Protein AF-A0A6J4HHU1-F1 (afdb_monomer_lite)

Sequence (215 aa):
MVADRAVRNVPEANRRADVRLTRYLGELKLTVNQLNAAHERNQQLRWSRKHAPTVRDLYALRELADMVYQSRDIALAKRARQIGVRFETDAPSLLKIRLAPRSYRERLDVLIEELSRVKVINDDVYHMIQLAVNQGVPASRAAARKLKQMQAERGQRTHPAFAALFKVIGAVGDKEQAPVVAHFLKDRDGWVIYYADQVCGDLLHGRPNYYRITY

pLDDT: mean 88.22, std 12.75, range [39.16, 98.12]

Foldseek 3Di:
DVVVVVVVCLVVLLVVLVVVVCCLCVVVVHDLVCLLCQLVVQVVQCVVPVPDDRDPSPVSLLVLLVVCLVVLSLSNVVVCVVSPRDLVSPLLSVLSNVLSPDDPVVNLLVLLVVLQQDQDDDPSLLSSLVVLLVSAPVNLVSLLVSLVVCVVVVVRTHLSSLLSSLLSNQQSLALVCLVSLVVQCPPPDPSSVVSSVVRNVSNPVSNRDPVVSDD

Secondary structure (DSSP, 8-state):
--HHHHHHHHHHHHHHHHHHHHHHHHHHT--HHHHHTHHHHHHHHHHH-TTPPPPHHHHHHHHHHHHHHHHT-HHHHHHHHHTT--GGGSHHHHHHHHHTTS-HHHHHHHHHHHHTT-SS--HHHHHHHHHHHTT-HHHHHHHHHHHHHHHHTGGG--HHHHHHHHHHHHHHT-GGGHHHHHHGGG-SSHHHHHHHHHHHHHHHHT---GGGS--

Radius of gyration: 20.12 Å; chains: 1; bounding box: 46×56×48 Å

Organism: NCBI:txid157466

Structure (mmCIF, N/CA/C/O backbone):
data_AF-A0A6J4HHU1-F1
#
_entry.id   AF-A0A6J4HHU1-F1
#
loop_
_atom_site.group_PDB
_atom_site.id
_atom_site.type_symbol
_atom_site.label_atom_id
_atom_site.label_alt_id
_atom_site.label_comp_id
_atom_site.label_asym_id
_atom_site.label_entity_id
_atom_site.label_seq_id
_atom_site.pdbx_PDB_ins_code
_atom_site.Cartn_x
_atom_site.Cartn_y
_atom_site.Cartn_z
_atom_site.occupancy
_atom_site.B_iso_or_equiv
_atom_site.auth_seq_id
_atom_site.auth_comp_id
_atom_site.auth_asym_id
_atom_site.auth_atom_id
_atom_site.pdbx_PDB_model_num
ATOM 1 N N . MET A 1 1 ? -17.618 34.202 5.452 1.00 46.47 1 MET A N 1
ATOM 2 C CA . MET A 1 1 ? -18.700 33.184 5.486 1.00 46.47 1 MET A CA 1
ATOM 3 C C . MET A 1 1 ? -18.249 31.728 5.281 1.00 46.47 1 MET A C 1
ATOM 5 O O . MET A 1 1 ? -19.004 30.838 5.643 1.00 46.47 1 MET A O 1
ATOM 9 N N . VAL A 1 2 ? -17.047 31.442 4.752 1.00 46.41 2 VAL A N 1
ATOM 10 C CA . VAL A 1 2 ? -16.561 30.053 4.551 1.00 46.41 2 VAL A CA 1
ATOM 11 C C . VAL A 1 2 ? -15.976 29.431 5.833 1.00 46.41 2 VAL A C 1
ATOM 13 O O . VAL A 1 2 ? -16.189 28.250 6.094 1.00 46.41 2 VAL A O 1
ATOM 16 N N . ALA A 1 3 ? -15.321 30.230 6.682 1.00 40.59 3 ALA A N 1
ATOM 17 C CA . ALA A 1 3 ? -14.729 29.760 7.941 1.00 40.59 3 ALA A CA 1
ATOM 18 C C . ALA A 1 3 ? -15.774 29.244 8.954 1.00 40.59 3 ALA A C 1
ATOM 20 O O . ALA A 1 3 ? -15.534 28.266 9.655 1.00 40.59 3 ALA A O 1
ATOM 21 N N . ASP A 1 4 ? -16.970 29.837 8.964 1.00 42.12 4 ASP A N 1
ATOM 22 C CA . ASP A 1 4 ? -18.006 29.553 9.965 1.00 42.12 4 ASP A CA 1
ATOM 23 C C . ASP A 1 4 ? -18.783 28.243 9.695 1.00 42.12 4 ASP A C 1
ATOM 25 O O . ASP A 1 4 ? -19.326 27.620 10.607 1.00 42.12 4 ASP A O 1
ATOM 29 N N . ARG A 1 5 ? -18.780 27.759 8.440 1.00 42.88 5 ARG A N 1
ATOM 30 C CA . ARG A 1 5 ? -19.305 26.428 8.068 1.00 42.88 5 ARG A CA 1
ATOM 31 C C . ARG A 1 5 ? -18.334 25.301 8.417 1.00 42.88 5 ARG A C 1
ATOM 33 O O . ARG A 1 5 ? -18.770 24.223 8.809 1.00 42.88 5 ARG A O 1
ATOM 40 N N . ALA A 1 6 ? -17.028 25.543 8.301 1.00 49.12 6 ALA A N 1
ATOM 41 C CA . ALA A 1 6 ? -16.011 24.544 8.620 1.00 49.12 6 ALA A CA 1
ATOM 42 C C . ALA A 1 6 ? -16.014 24.190 10.118 1.00 49.12 6 ALA A C 1
ATOM 44 O O . ALA A 1 6 ? -15.917 23.017 10.465 1.00 49.12 6 ALA A O 1
ATOM 45 N N . VAL A 1 7 ? -16.212 25.180 10.996 1.00 51.22 7 VAL A N 1
ATOM 46 C CA . VAL A 1 7 ? -16.255 24.980 12.456 1.00 51.22 7 VAL A CA 1
ATOM 47 C C . VAL A 1 7 ? -17.509 24.211 12.901 1.00 51.22 7 VAL A C 1
ATOM 49 O O . VAL A 1 7 ? -17.415 23.351 13.775 1.00 51.22 7 VAL A O 1
ATOM 52 N N . ARG A 1 8 ? -18.669 24.431 12.263 1.00 49.12 8 ARG A N 1
ATOM 53 C CA . ARG A 1 8 ? -19.924 23.721 12.599 1.00 49.12 8 ARG A CA 1
ATOM 54 C C . ARG A 1 8 ? -19.957 22.256 12.147 1.00 49.12 8 ARG A C 1
ATOM 56 O O . ARG A 1 8 ? -20.647 21.457 12.770 1.00 49.12 8 ARG A O 1
ATOM 63 N N . ASN A 1 9 ? -19.184 21.885 11.126 1.00 60.53 9 ASN A N 1
ATOM 64 C CA . ASN A 1 9 ? -19.168 20.518 10.588 1.00 60.53 9 ASN A CA 1
ATOM 65 C C . ASN A 1 9 ? -18.260 19.550 11.373 1.00 60.53 9 ASN A C 1
ATOM 67 O O . ASN A 1 9 ? -18.426 18.334 11.278 1.00 60.53 9 ASN A O 1
ATOM 71 N N . VAL A 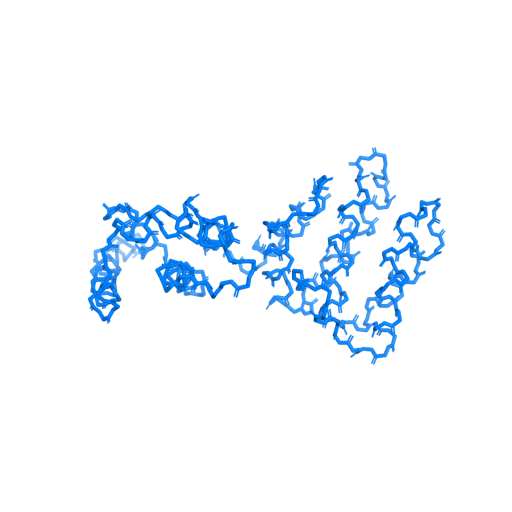1 10 ? -17.308 20.058 12.166 1.00 63.03 10 VAL A N 1
ATOM 72 C CA . VAL A 1 10 ? -16.375 19.221 12.947 1.00 63.03 10 VAL A CA 1
ATOM 73 C C . VAL A 1 10 ? -17.084 18.413 14.050 1.00 63.03 10 VAL A C 1
ATOM 75 O O . VAL A 1 10 ? -16.828 17.210 14.148 1.00 63.03 10 VAL A O 1
ATOM 78 N N . PRO A 1 11 ? -18.000 18.992 14.855 1.00 75.00 11 PRO A N 1
ATOM 79 C CA . PRO A 1 11 ? -18.778 18.230 15.833 1.00 75.00 11 PRO A CA 1
ATOM 80 C C . PRO A 1 11 ? -19.619 17.114 15.206 1.00 75.00 11 PRO A C 1
ATOM 82 O O . PRO A 1 11 ? -19.726 16.029 15.776 1.00 75.00 11 PRO A O 1
ATOM 85 N N . GLU A 1 12 ? -20.191 17.352 14.025 1.00 82.25 12 GLU A N 1
ATOM 86 C CA . GLU A 1 12 ? -21.019 16.365 13.333 1.00 82.25 12 GLU A CA 1
ATOM 87 C C . GLU A 1 12 ? -20.183 15.210 12.767 1.00 82.25 12 GLU A C 1
ATOM 89 O O . GLU A 1 12 ? -20.534 14.044 12.961 1.00 82.25 12 GLU A O 1
ATOM 94 N N . ALA A 1 13 ? -19.041 15.510 12.141 1.00 79.19 13 ALA A N 1
ATOM 95 C CA . ALA A 1 13 ? -18.108 14.493 11.658 1.00 79.19 13 ALA A CA 1
ATOM 96 C C . ALA A 1 13 ? -17.597 13.597 12.799 1.00 79.19 13 ALA A C 1
ATOM 98 O O . ALA A 1 13 ? -17.566 12.376 12.658 1.00 79.19 13 ALA A O 1
ATOM 99 N N . ASN A 1 14 ? -17.277 14.184 13.958 1.00 83.25 14 ASN A N 1
ATOM 100 C CA . ASN A 1 14 ? -16.858 13.424 15.137 1.00 83.25 14 ASN A CA 1
ATOM 101 C C . ASN A 1 14 ? -17.984 12.527 15.674 1.00 83.25 14 ASN A C 1
ATOM 103 O O . ASN A 1 14 ? -17.739 11.364 15.971 1.00 83.25 14 ASN A O 1
ATOM 107 N N . ARG A 1 15 ? -19.233 13.013 15.740 1.00 85.38 15 ARG A N 1
ATOM 108 C CA . ARG A 1 15 ? -20.378 12.179 16.158 1.00 85.38 15 ARG A CA 1
ATOM 109 C C . ARG A 1 15 ? -20.618 11.005 15.208 1.00 85.38 15 ARG A C 1
ATOM 111 O O . ARG A 1 15 ? -20.878 9.895 15.663 1.00 85.38 15 ARG A O 1
ATOM 118 N N . ARG A 1 16 ? -20.516 11.225 13.893 1.00 87.62 16 ARG A N 1
ATOM 119 C CA . ARG A 1 16 ? -20.643 10.147 12.896 1.00 87.62 16 ARG A CA 1
ATOM 120 C C . ARG A 1 16 ? -19.518 9.119 13.038 1.00 87.62 16 ARG A C 1
ATOM 122 O O . ARG A 1 16 ? -19.793 7.922 12.983 1.00 87.62 16 ARG A O 1
ATOM 129 N N . ALA A 1 17 ? -18.285 9.575 13.263 1.00 88.81 17 ALA A N 1
ATOM 130 C CA . ALA A 1 17 ? -17.143 8.707 13.536 1.00 88.81 17 ALA A CA 1
ATOM 131 C C . ALA A 1 17 ? -17.350 7.863 14.806 1.00 88.81 17 ALA A C 1
ATOM 133 O O . ALA A 1 17 ? -17.089 6.662 14.770 1.00 88.81 17 ALA A O 1
ATOM 134 N N . ASP A 1 18 ? -17.882 8.454 15.881 1.00 87.56 18 ASP A N 1
ATOM 135 C CA . ASP A 1 18 ? -18.219 7.753 17.128 1.00 87.56 18 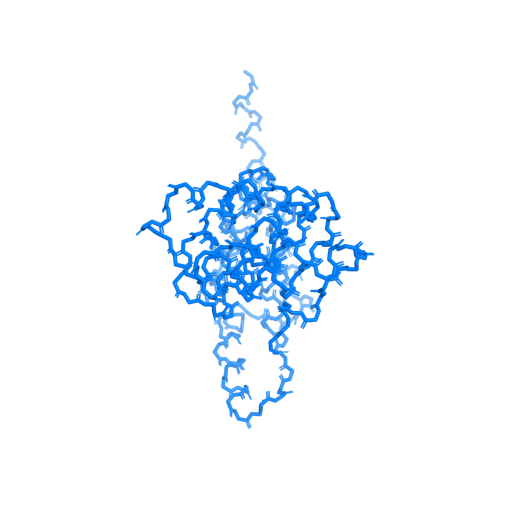ASP A CA 1
ATOM 136 C C . ASP A 1 18 ? -19.221 6.630 16.886 1.00 87.56 18 ASP A C 1
ATOM 138 O O . ASP A 1 18 ? -18.933 5.471 17.178 1.00 87.56 18 ASP A O 1
ATOM 142 N N . VAL A 1 19 ? -20.373 6.955 16.291 1.00 89.56 19 VAL A N 1
ATOM 143 C CA . VAL A 1 19 ? -21.427 5.969 16.008 1.00 89.56 19 VAL A CA 1
ATOM 144 C C . VAL A 1 19 ? -20.890 4.842 15.131 1.00 89.56 19 VAL A C 1
ATOM 146 O O . VAL A 1 19 ? -21.128 3.669 15.417 1.00 89.56 19 VAL A O 1
ATOM 149 N N . ARG A 1 20 ? -20.134 5.182 14.081 1.00 90.69 20 ARG A N 1
ATOM 150 C CA . ARG A 1 20 ? -19.572 4.198 13.152 1.00 90.69 20 ARG A CA 1
ATOM 151 C C . ARG A 1 20 ? -18.575 3.274 13.842 1.00 90.69 20 ARG A C 1
ATOM 153 O O . ARG A 1 20 ? -18.639 2.067 13.638 1.00 90.69 20 ARG A O 1
ATOM 160 N N . LEU A 1 21 ? -17.685 3.818 14.668 1.00 90.56 21 LEU A N 1
ATOM 161 C CA . LEU A 1 21 ? -16.668 3.043 15.368 1.00 90.56 21 LEU A CA 1
ATOM 162 C C . LEU A 1 21 ? -17.270 2.158 16.465 1.00 90.56 21 LEU A C 1
ATOM 164 O O . LEU A 1 21 ? -16.926 0.981 16.549 1.00 90.56 21 LEU A O 1
ATOM 168 N N . THR A 1 22 ? -18.202 2.688 17.260 1.00 90.69 22 THR A N 1
ATOM 169 C CA . THR A 1 22 ? -18.932 1.912 18.272 1.00 90.69 22 THR A CA 1
ATOM 170 C C . THR A 1 22 ? -19.711 0.774 17.627 1.00 90.69 22 THR A C 1
ATOM 172 O O . THR A 1 22 ? -19.625 -0.361 18.092 1.00 90.69 22 THR A O 1
ATOM 175 N N . ARG A 1 23 ? -20.424 1.050 16.529 1.00 92.44 23 ARG A N 1
ATOM 176 C CA . ARG A 1 23 ? -21.153 0.029 15.774 1.00 92.44 23 ARG A CA 1
ATOM 177 C C . ARG A 1 23 ? -20.211 -1.042 15.231 1.00 92.44 23 ARG A C 1
ATOM 179 O O . ARG A 1 23 ? -20.458 -2.219 15.452 1.00 92.44 23 ARG A O 1
ATOM 186 N N . TYR A 1 24 ? -19.114 -0.635 14.598 1.00 93.31 24 TYR A N 1
ATOM 187 C CA . TYR A 1 24 ? -18.124 -1.547 14.029 1.00 93.31 24 TYR A CA 1
ATOM 188 C C . TYR A 1 24 ? -17.530 -2.504 15.075 1.00 93.31 24 TYR A C 1
ATOM 190 O O . TYR A 1 24 ? -17.518 -3.719 14.884 1.00 93.31 24 TYR A O 1
ATOM 198 N N . LEU A 1 25 ? -17.083 -1.970 16.217 1.00 92.62 25 LEU A N 1
ATOM 199 C CA . LEU A 1 25 ? -16.542 -2.784 17.309 1.00 92.62 25 LEU A CA 1
ATOM 200 C C . LEU A 1 25 ? -17.615 -3.670 17.954 1.00 92.62 25 LEU A C 1
ATOM 202 O O . LEU A 1 25 ? -17.342 -4.831 18.262 1.00 92.62 25 LEU A O 1
ATOM 206 N N . GLY A 1 26 ? -18.832 -3.144 18.126 1.00 92.25 26 GLY A N 1
ATOM 207 C CA . GLY A 1 26 ? -19.966 -3.866 18.701 1.00 92.25 26 GLY A CA 1
ATOM 208 C C . GLY A 1 26 ? -20.422 -5.046 17.841 1.00 92.25 26 GLY A C 1
ATOM 209 O O . GLY A 1 26 ? -20.552 -6.157 18.350 1.00 92.25 26 GLY A O 1
ATOM 210 N N . GLU A 1 27 ? -20.587 -4.839 16.533 1.00 93.75 27 GLU A N 1
ATOM 211 C CA . GLU A 1 27 ? -20.953 -5.888 15.569 1.00 93.75 27 GLU A CA 1
ATOM 212 C C . GLU A 1 27 ? -19.890 -6.991 15.517 1.00 93.75 27 GLU A C 1
ATOM 214 O O . GLU A 1 27 ? -20.210 -8.182 15.483 1.00 93.75 27 GLU A O 1
ATOM 219 N N . LEU A 1 28 ? -18.611 -6.613 15.587 1.00 92.81 28 LEU A N 1
ATOM 220 C CA . LEU A 1 28 ? -17.521 -7.578 15.612 1.00 92.81 28 LEU A CA 1
ATOM 221 C C . LEU A 1 28 ? -17.272 -8.186 17.001 1.00 92.81 28 LEU A C 1
ATOM 223 O O . LEU A 1 28 ? -16.542 -9.173 17.099 1.00 92.81 28 LEU A O 1
ATOM 227 N N . LYS A 1 29 ? -17.906 -7.682 18.064 1.00 93.88 29 LYS A N 1
ATOM 228 C CA . LYS A 1 29 ? -17.634 -8.083 19.456 1.00 93.88 29 LYS A CA 1
ATOM 229 C C . LYS A 1 29 ? -16.136 -7.995 19.789 1.00 93.88 29 LYS A C 1
ATOM 231 O O . LYS A 1 29 ? -15.578 -8.905 20.401 1.00 93.88 29 LYS A O 1
ATOM 236 N N . LEU A 1 30 ? -15.485 -6.924 19.332 1.00 93.44 30 LEU A N 1
ATOM 237 C CA . LEU A 1 30 ? -14.053 -6.690 19.513 1.00 93.44 30 LEU A CA 1
ATOM 238 C C . LEU A 1 30 ? -13.791 -5.535 20.470 1.00 93.44 30 LEU A C 1
ATOM 240 O O . LEU A 1 30 ? -14.427 -4.485 20.414 1.00 93.44 30 LEU A O 1
ATOM 244 N N . THR A 1 31 ? -12.784 -5.718 21.312 1.00 94.19 31 THR A N 1
ATOM 245 C CA . THR A 1 31 ? -12.211 -4.664 22.146 1.00 94.19 31 THR A CA 1
ATOM 246 C C . THR A 1 31 ? -11.022 -4.011 21.446 1.00 94.19 31 THR A C 1
ATOM 248 O O . THR A 1 31 ? -10.354 -4.611 20.600 1.00 94.19 31 THR A O 1
ATOM 251 N N . VAL A 1 32 ? -10.695 -2.784 21.852 1.00 93.81 32 VAL A N 1
ATOM 252 C CA . VAL A 1 32 ? -9.493 -2.080 21.377 1.00 93.81 32 VAL A CA 1
ATOM 253 C C . VAL A 1 32 ? -8.218 -2.874 21.690 1.00 93.81 32 VAL A C 1
ATOM 255 O O . VAL A 1 32 ? -7.323 -2.960 20.853 1.00 93.81 32 VAL A O 1
ATOM 258 N N . ASN A 1 33 ? -8.155 -3.530 22.853 1.00 94.00 33 ASN A N 1
ATOM 259 C CA . ASN A 1 33 ? -7.014 -4.368 23.229 1.00 94.00 33 ASN A CA 1
ATOM 260 C C . ASN A 1 33 ? -6.843 -5.567 22.288 1.00 94.00 33 ASN A C 1
ATOM 262 O O . ASN A 1 33 ? -5.718 -5.878 21.899 1.00 94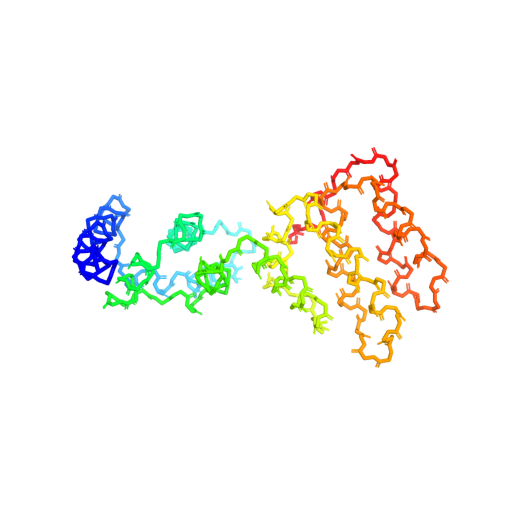.00 33 ASN A O 1
ATOM 266 N N . GLN A 1 34 ? -7.941 -6.204 21.865 1.00 92.88 34 GLN A N 1
ATOM 267 C CA . GLN A 1 34 ? -7.884 -7.278 20.871 1.00 92.88 34 GLN A CA 1
ATOM 268 C C . GLN A 1 34 ? -7.348 -6.772 19.528 1.00 92.88 34 GLN A C 1
ATOM 270 O O . GLN A 1 34 ? -6.468 -7.416 18.959 1.00 92.88 34 GLN A O 1
ATOM 275 N N . LEU A 1 35 ? -7.804 -5.609 19.050 1.00 93.00 35 LEU A N 1
ATOM 276 C CA . LEU A 1 35 ? -7.267 -5.016 17.819 1.00 93.00 35 LEU A CA 1
ATOM 277 C C . LEU A 1 35 ? -5.763 -4.740 17.927 1.00 93.00 35 LEU A C 1
ATOM 279 O O . LEU A 1 35 ? -5.002 -5.124 17.045 1.00 93.00 35 LEU A O 1
ATOM 283 N N . ASN A 1 36 ? -5.322 -4.139 19.032 1.00 93.81 36 ASN A N 1
ATOM 284 C CA . ASN A 1 36 ? -3.917 -3.781 19.231 1.00 93.81 36 ASN A CA 1
ATOM 285 C C . ASN A 1 36 ? -2.996 -5.006 19.368 1.00 93.81 36 ASN A C 1
ATOM 287 O O . ASN A 1 36 ? -1.853 -4.961 18.929 1.00 93.81 36 ASN A O 1
ATOM 291 N N . ALA A 1 37 ? -3.487 -6.107 19.941 1.00 92.81 37 ALA A N 1
ATOM 292 C CA . ALA A 1 37 ? -2.744 -7.364 20.064 1.00 92.81 37 ALA A CA 1
ATOM 293 C C . ALA A 1 37 ? -2.890 -8.282 18.832 1.00 92.81 37 ALA A C 1
ATOM 295 O O . ALA A 1 37 ? -2.434 -9.428 18.846 1.00 92.81 37 ALA A O 1
ATOM 296 N N . ALA A 1 38 ? -3.601 -7.851 17.785 1.00 91.19 38 ALA A N 1
ATOM 297 C CA . ALA A 1 38 ? -3.947 -8.719 16.663 1.00 91.19 38 ALA A CA 1
ATOM 298 C C . ALA A 1 38 ? -2.730 -9.124 15.824 1.00 91.19 38 ALA A C 1
ATOM 300 O O . ALA A 1 38 ? -2.617 -10.286 15.434 1.00 91.19 38 ALA A O 1
ATOM 301 N N . HIS A 1 39 ? -1.814 -8.188 15.560 1.00 87.75 39 HIS A N 1
ATOM 302 C CA . HIS A 1 39 ? -0.629 -8.463 14.750 1.00 87.75 39 HIS A CA 1
ATOM 303 C C . HIS A 1 39 ? 0.312 -9.458 15.437 1.00 87.75 39 HIS A C 1
ATOM 305 O O . HIS A 1 39 ? 0.701 -10.454 14.830 1.00 87.75 39 HIS A O 1
ATOM 311 N N . GLU A 1 40 ? 0.605 -9.246 16.721 1.00 89.00 40 GLU A N 1
ATOM 312 C CA . GLU A 1 40 ? 1.447 -10.147 17.513 1.00 89.00 40 GLU A CA 1
ATOM 313 C C . GLU A 1 40 ? 0.857 -11.562 17.576 1.00 89.00 40 GLU A C 1
ATOM 315 O O . GLU A 1 40 ? 1.537 -12.535 17.251 1.00 89.00 40 GLU A O 1
ATOM 320 N N . ARG A 1 41 ? -0.442 -11.691 17.880 1.00 88.00 41 ARG A N 1
ATOM 321 C CA . ARG A 1 41 ? -1.121 -12.997 17.873 1.00 88.00 41 ARG A CA 1
ATOM 322 C C . ARG A 1 41 ? -1.078 -13.666 16.503 1.00 88.00 41 ARG A C 1
ATOM 324 O O . ARG A 1 41 ? -0.911 -14.880 16.419 1.00 88.00 41 ARG A O 1
ATOM 331 N N . ASN A 1 42 ? -1.209 -12.894 15.426 1.00 88.69 42 ASN A N 1
ATOM 332 C CA . ASN A 1 42 ? -1.085 -13.420 14.071 1.00 88.69 42 ASN A CA 1
ATOM 333 C C . ASN A 1 42 ? 0.329 -13.948 13.787 1.00 88.69 42 ASN A C 1
ATOM 335 O O . ASN A 1 42 ? 0.465 -15.006 13.175 1.00 88.69 42 ASN A O 1
ATOM 339 N N . GLN A 1 43 ? 1.372 -13.244 14.236 1.00 86.75 43 GLN A N 1
ATOM 340 C CA . GLN A 1 43 ? 2.754 -13.706 14.099 1.00 86.75 43 GLN A CA 1
ATOM 341 C C . GLN A 1 43 ? 2.998 -14.992 14.897 1.00 86.75 43 GLN A C 1
ATOM 343 O O . GLN A 1 43 ? 3.479 -15.970 14.328 1.00 86.75 43 GLN A O 1
ATOM 348 N N . GLN A 1 44 ? 2.589 -15.032 16.167 1.00 87.69 44 GLN A N 1
ATOM 349 C CA . GLN A 1 44 ? 2.702 -16.222 17.022 1.00 87.69 44 GLN A CA 1
ATOM 350 C C . GLN A 1 44 ? 1.979 -17.434 16.412 1.00 87.69 44 GLN A C 1
ATOM 352 O O . GLN A 1 44 ? 2.494 -18.558 16.394 1.00 87.69 44 GLN A O 1
ATOM 357 N N . LEU A 1 45 ? 0.791 -17.211 15.847 1.00 87.56 45 LEU A N 1
ATOM 358 C CA . LEU A 1 45 ? 0.033 -18.261 15.181 1.00 87.56 45 LEU A CA 1
ATOM 359 C C . LEU A 1 45 ? 0.728 -18.746 13.900 1.00 87.56 45 LEU A C 1
ATOM 361 O O . LEU A 1 45 ? 0.788 -19.947 13.660 1.00 87.56 45 LEU A O 1
ATOM 365 N N . ARG A 1 46 ? 1.299 -17.843 13.095 1.00 83.50 46 ARG A N 1
ATOM 366 C CA . ARG A 1 46 ? 2.049 -18.218 11.883 1.00 83.50 46 ARG A CA 1
ATOM 367 C C . ARG A 1 46 ? 3.363 -18.931 12.187 1.00 83.50 46 ARG A C 1
ATOM 369 O O . ARG A 1 46 ? 3.749 -19.819 11.432 1.00 83.50 46 ARG A O 1
ATOM 376 N N . TRP A 1 47 ? 4.023 -18.578 13.287 1.00 84.00 47 TRP A N 1
ATOM 377 C CA . TRP A 1 47 ? 5.213 -19.283 13.767 1.00 84.00 47 TRP A CA 1
ATOM 378 C C . TRP A 1 47 ? 4.892 -20.717 14.184 1.00 84.00 47 TRP A C 1
ATOM 380 O O . TRP A 1 47 ? 5.626 -21.635 13.834 1.00 84.00 47 TRP A O 1
ATOM 390 N N . SER A 1 48 ? 3.775 -20.927 14.882 1.00 83.81 48 SER A N 1
ATOM 391 C CA . SER A 1 48 ? 3.344 -22.272 15.290 1.00 83.81 48 SER A CA 1
ATOM 392 C C . SER A 1 48 ? 2.698 -23.076 14.155 1.00 83.81 48 SER A C 1
ATOM 394 O O . SER A 1 48 ? 2.726 -24.306 14.170 1.00 83.81 48 SER A O 1
ATOM 396 N N . ARG A 1 49 ? 2.105 -22.404 13.162 1.00 83.38 49 ARG A N 1
ATOM 397 C CA . ARG A 1 49 ? 1.406 -23.014 12.026 1.00 83.38 49 ARG A CA 1
ATOM 398 C C . ARG A 1 49 ? 1.653 -22.194 10.762 1.00 83.38 49 ARG A C 1
ATOM 400 O O . ARG A 1 49 ? 0.973 -21.200 10.513 1.00 83.38 49 ARG A O 1
ATOM 407 N N . LYS A 1 50 ? 2.570 -22.673 9.914 1.00 70.00 50 LYS A N 1
ATOM 408 C CA . LYS A 1 50 ? 3.030 -22.001 8.680 1.00 70.00 50 LYS A CA 1
ATOM 409 C C . LYS A 1 50 ? 1.903 -21.529 7.741 1.00 70.00 50 LYS A C 1
ATOM 411 O O . LYS A 1 50 ? 2.081 -20.552 7.023 1.00 70.00 50 LYS A O 1
ATOM 416 N N . HIS A 1 51 ? 0.736 -22.177 7.782 1.00 76.06 51 HIS A N 1
ATOM 417 C CA . HIS A 1 51 ? -0.443 -21.847 6.967 1.00 76.06 51 HIS A CA 1
ATOM 418 C C . HIS A 1 51 ? -1.671 -21.448 7.794 1.00 76.06 51 HIS A C 1
ATOM 420 O O . HIS A 1 51 ? -2.806 -21.640 7.363 1.00 76.06 51 HIS A O 1
ATOM 426 N N . ALA A 1 52 ? -1.471 -20.921 9.002 1.00 76.38 52 ALA A N 1
ATOM 427 C CA . ALA A 1 52 ? -2.592 -20.442 9.789 1.00 76.38 52 ALA A CA 1
ATOM 428 C C . ALA A 1 52 ? -3.341 -19.302 9.082 1.00 76.38 52 ALA A C 1
ATOM 430 O O . ALA A 1 52 ? -2.703 -18.389 8.537 1.00 76.38 52 ALA A O 1
ATOM 431 N N . PRO A 1 53 ? -4.687 -19.315 9.131 1.00 78.19 53 PRO A N 1
ATOM 432 C CA . PRO A 1 53 ? -5.474 -18.200 8.640 1.00 78.19 53 PRO A CA 1
ATOM 433 C C . PRO A 1 53 ? -5.138 -16.945 9.441 1.00 78.19 53 PRO A C 1
ATOM 435 O O . PRO A 1 53 ? -4.813 -17.008 10.631 1.00 78.19 53 PRO A O 1
ATOM 438 N N . THR A 1 54 ? -5.237 -15.790 8.785 1.00 81.31 54 THR A N 1
ATOM 439 C CA . THR A 1 54 ? -5.070 -14.521 9.482 1.00 81.31 54 THR A CA 1
ATOM 440 C C . THR A 1 54 ? -6.138 -14.375 10.558 1.00 81.31 54 THR A C 1
ATOM 442 O O . THR A 1 54 ? -7.318 -14.647 10.328 1.00 81.31 54 THR A O 1
ATOM 445 N N . VAL A 1 55 ? -5.719 -13.960 11.754 1.00 87.88 55 VAL A N 1
ATOM 446 C CA . VAL A 1 55 ? -6.642 -13.812 12.881 1.00 87.88 55 VAL A CA 1
ATOM 447 C C . VAL A 1 55 ? -7.697 -12.755 12.560 1.00 87.88 55 VAL A C 1
ATOM 449 O O . VAL A 1 55 ? -7.394 -11.698 12.000 1.00 87.88 55 VAL A O 1
ATOM 452 N N . ARG A 1 56 ? -8.948 -13.034 12.937 1.00 90.44 56 ARG A N 1
ATOM 453 C CA . ARG A 1 56 ? -10.107 -12.157 12.707 1.00 90.44 56 ARG A CA 1
ATOM 454 C C . ARG A 1 56 ? -9.838 -10.706 13.109 1.00 90.44 56 ARG A C 1
ATOM 456 O O . ARG A 1 56 ? -10.205 -9.779 12.397 1.00 90.44 56 ARG A O 1
ATOM 463 N N . ASP A 1 57 ? -9.165 -10.518 14.232 1.00 91.12 57 ASP A N 1
ATOM 464 C CA . ASP A 1 57 ? -8.937 -9.204 14.826 1.00 91.12 57 ASP A CA 1
ATOM 465 C C . ASP A 1 57 ? -7.962 -8.374 13.969 1.00 91.12 57 ASP A C 1
ATOM 467 O O . ASP A 1 57 ? -8.073 -7.152 13.904 1.00 91.12 57 ASP A O 1
ATOM 471 N N . LEU A 1 58 ? -7.056 -9.037 13.234 1.00 91.44 58 LEU A N 1
ATOM 472 C CA . LEU A 1 58 ? -6.142 -8.380 12.300 1.00 91.44 58 LEU A CA 1
ATOM 473 C C . LEU A 1 58 ? -6.875 -7.984 11.016 1.00 91.44 58 LEU A C 1
ATOM 475 O O . LEU A 1 58 ? -6.648 -6.891 10.500 1.00 91.44 58 LEU A O 1
ATOM 479 N N . TYR A 1 59 ? -7.797 -8.826 10.534 1.00 91.44 59 TYR A N 1
ATOM 480 C CA . TYR A 1 59 ? -8.717 -8.428 9.465 1.00 91.44 59 TYR A CA 1
ATOM 481 C C . TYR A 1 59 ? -9.538 -7.208 9.874 1.00 91.44 59 TYR A C 1
ATOM 483 O O . TYR A 1 59 ? -9.639 -6.264 9.100 1.00 91.44 59 TYR A O 1
ATOM 491 N N . ALA A 1 60 ? -10.051 -7.182 11.104 1.00 93.94 60 ALA A N 1
ATOM 492 C CA . ALA A 1 60 ? -10.828 -6.054 11.595 1.00 93.94 60 ALA A CA 1
ATOM 493 C C . ALA A 1 60 ? -10.004 -4.756 11.694 1.00 93.94 60 ALA A C 1
ATOM 495 O O . ALA A 1 60 ? -10.507 -3.680 11.367 1.00 93.94 60 ALA A O 1
ATOM 496 N N . LEU A 1 61 ? -8.735 -4.829 12.107 1.00 95.88 61 LEU A N 1
ATOM 497 C CA . LEU A 1 61 ? -7.851 -3.660 12.103 1.00 95.88 61 LEU A CA 1
ATOM 498 C C . LEU A 1 61 ? -7.616 -3.138 10.675 1.00 95.88 61 LEU A C 1
ATOM 500 O O . LEU A 1 61 ? -7.717 -1.934 10.428 1.00 95.88 61 LEU A O 1
ATOM 504 N N . ARG A 1 62 ? -7.356 -4.050 9.730 1.00 94.31 62 ARG A N 1
ATOM 505 C CA . ARG A 1 62 ? -7.106 -3.720 8.320 1.00 94.31 62 ARG A CA 1
ATOM 506 C C . ARG A 1 62 ? -8.334 -3.151 7.623 1.00 94.31 62 ARG A C 1
ATOM 508 O O . ARG A 1 62 ? -8.197 -2.168 6.903 1.00 94.31 62 ARG A O 1
ATOM 515 N N . GLU A 1 63 ? -9.509 -3.707 7.893 1.00 94.94 63 GLU A N 1
ATOM 516 C CA . GLU A 1 63 ? -10.789 -3.224 7.373 1.00 94.94 63 GLU A CA 1
ATOM 517 C C . GLU A 1 63 ? -11.123 -1.830 7.924 1.00 94.94 63 GLU A C 1
ATOM 519 O O . GLU A 1 63 ? -11.543 -0.942 7.184 1.00 94.94 63 GLU A O 1
ATOM 524 N N . LEU A 1 64 ? -10.842 -1.569 9.207 1.0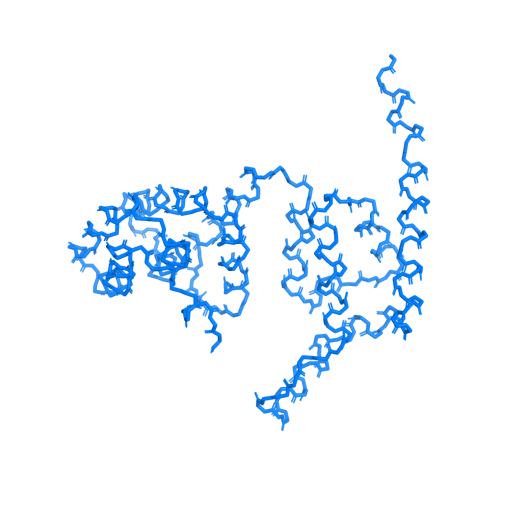0 96.19 64 LEU A N 1
ATOM 525 C CA . LEU A 1 64 ? -10.976 -0.221 9.765 1.00 96.19 64 LEU A CA 1
ATOM 526 C C . LEU A 1 64 ? -10.055 0.784 9.057 1.00 96.19 64 LEU A C 1
ATOM 528 O O . LEU A 1 64 ? -10.474 1.904 8.752 1.00 96.19 64 LEU A O 1
ATOM 532 N N . ALA A 1 65 ? -8.816 0.387 8.762 1.00 96.62 65 ALA A N 1
ATOM 533 C CA . ALA A 1 65 ? -7.892 1.213 7.995 1.00 96.62 65 ALA A CA 1
ATOM 534 C C . ALA A 1 65 ? -8.344 1.403 6.533 1.00 96.62 65 ALA A C 1
ATOM 536 O O . ALA A 1 65 ? -8.176 2.497 5.989 1.00 96.62 65 ALA A O 1
ATOM 537 N N . ASP A 1 66 ? -8.953 0.389 5.911 1.00 94.88 66 ASP A N 1
ATOM 538 C CA . ASP A 1 66 ? -9.549 0.482 4.573 1.00 94.88 66 ASP A CA 1
ATOM 539 C C . ASP A 1 66 ? -10.718 1.458 4.534 1.00 94.88 66 ASP A C 1
ATOM 541 O O . ASP A 1 66 ? -10.738 2.336 3.669 1.00 94.88 66 ASP A O 1
ATOM 545 N N . MET A 1 67 ? -11.631 1.386 5.506 1.00 94.75 67 MET A N 1
ATOM 546 C CA . MET A 1 67 ? -12.726 2.346 5.634 1.00 94.75 67 MET A CA 1
ATOM 547 C C . MET A 1 67 ? -12.196 3.781 5.675 1.00 94.75 67 MET A C 1
ATOM 549 O O . MET A 1 67 ? -12.645 4.620 4.898 1.00 94.75 67 MET A O 1
ATOM 553 N N . VAL A 1 68 ? -11.198 4.055 6.523 1.00 95.94 68 VAL A N 1
ATOM 554 C CA . VAL A 1 68 ? -10.555 5.376 6.606 1.00 95.94 68 VAL A CA 1
ATOM 555 C C . VAL A 1 68 ? -9.917 5.776 5.272 1.00 95.94 68 VAL A C 1
ATOM 557 O O . VAL A 1 68 ? -10.087 6.909 4.813 1.00 95.94 68 VAL A O 1
ATOM 560 N N . TYR A 1 69 ? -9.161 4.874 4.649 1.00 95.25 69 TYR A N 1
ATOM 561 C CA . TYR A 1 69 ? -8.406 5.155 3.430 1.00 95.25 69 TYR A CA 1
ATOM 562 C C . TYR A 1 69 ? -9.311 5.440 2.227 1.00 95.25 69 TYR A C 1
ATOM 564 O O . TYR A 1 69 ? -9.067 6.407 1.491 1.00 95.25 69 TYR A O 1
ATOM 572 N N . GLN A 1 70 ? -10.356 4.633 2.041 1.00 91.75 70 GLN A N 1
ATOM 573 C CA . GLN A 1 70 ? -11.293 4.742 0.926 1.00 91.75 70 GLN A CA 1
ATOM 574 C C . GLN A 1 70 ? -12.175 5.984 1.059 1.00 91.75 70 GLN A C 1
ATOM 576 O O . GLN A 1 70 ? -12.272 6.762 0.111 1.00 91.75 70 GLN A O 1
ATOM 581 N N . SER A 1 71 ? -12.753 6.236 2.242 1.00 91.00 71 SER A N 1
ATOM 582 C CA . SER A 1 71 ? -13.622 7.404 2.443 1.00 91.00 71 SER A CA 1
ATOM 583 C C . SER A 1 71 ? -12.870 8.688 2.797 1.00 91.00 71 SER A C 1
ATOM 585 O O . SER A 1 71 ? -13.499 9.731 2.965 1.00 91.00 71 SER A O 1
ATOM 587 N N . ARG A 1 72 ? -11.535 8.635 2.919 1.00 92.56 72 ARG A N 1
ATOM 588 C CA . ARG A 1 72 ? -10.683 9.753 3.374 1.00 92.56 72 ARG A CA 1
ATOM 589 C C . ARG A 1 72 ? -11.137 10.319 4.726 1.00 92.56 72 ARG A C 1
ATOM 591 O O . ARG A 1 72 ? -11.006 11.515 4.982 1.00 92.56 72 ARG A O 1
ATOM 598 N N . ASP A 1 73 ? -11.699 9.468 5.583 1.00 92.50 73 ASP A N 1
ATOM 599 C CA . ASP A 1 73 ? -12.366 9.890 6.816 1.00 92.50 73 ASP A CA 1
ATOM 600 C C . ASP A 1 73 ? -11.352 10.079 7.949 1.00 92.50 73 ASP A C 1
ATOM 602 O O . ASP A 1 73 ? -11.066 9.189 8.755 1.00 92.50 73 ASP A O 1
ATOM 606 N N . ILE A 1 74 ? -10.769 11.276 7.982 1.00 92.44 74 ILE A N 1
ATOM 607 C CA . ILE A 1 74 ? -9.747 11.642 8.968 1.00 92.44 74 ILE A CA 1
ATOM 608 C C . ILE A 1 74 ? -10.348 11.767 10.370 1.00 92.44 74 ILE A C 1
ATOM 610 O O . ILE A 1 74 ? -9.642 11.541 11.355 1.00 92.44 74 ILE A O 1
ATOM 614 N N . ALA A 1 75 ? -11.646 12.067 10.473 1.00 92.88 75 ALA A N 1
ATOM 615 C CA . ALA A 1 75 ? -12.350 12.090 11.749 1.00 92.88 75 ALA A CA 1
ATOM 616 C C . ALA A 1 75 ? -12.436 10.676 12.339 1.00 92.88 75 ALA A C 1
ATOM 618 O O . ALA A 1 75 ? -12.093 10.492 13.507 1.00 92.88 75 ALA A O 1
ATOM 619 N N . LEU A 1 76 ? -12.768 9.667 11.524 1.00 94.56 76 LEU A N 1
ATOM 620 C CA . LEU A 1 76 ? -12.755 8.260 11.935 1.00 94.56 76 LEU A CA 1
ATOM 621 C C . LEU A 1 76 ? -11.361 7.804 12.381 1.00 94.56 76 LEU A C 1
ATOM 623 O O . LEU A 1 76 ? -11.225 7.213 13.451 1.00 94.56 76 LEU A O 1
ATOM 627 N N . ALA A 1 77 ? -10.315 8.140 11.620 1.00 95.25 77 ALA A N 1
ATOM 628 C CA . ALA A 1 77 ? -8.934 7.815 11.986 1.00 95.25 77 ALA A CA 1
ATOM 629 C C . ALA A 1 77 ? -8.525 8.443 13.328 1.00 95.25 77 ALA A C 1
ATOM 631 O O . ALA A 1 77 ? -7.955 7.783 14.202 1.00 95.25 77 ALA A O 1
ATOM 632 N N . LYS A 1 78 ? -8.833 9.736 13.500 1.00 94.69 78 LYS A N 1
ATOM 633 C CA . LYS A 1 78 ? -8.557 10.487 14.727 1.00 94.69 78 LYS A CA 1
ATOM 634 C C . LYS A 1 78 ? -9.307 9.882 15.906 1.00 94.69 78 LYS A C 1
ATOM 636 O O . LYS A 1 78 ? -8.721 9.719 16.974 1.00 94.69 78 LYS A O 1
ATOM 641 N N . ARG A 1 79 ? -10.576 9.523 15.716 1.00 93.88 79 ARG A N 1
ATOM 642 C CA . ARG A 1 79 ? -11.397 8.957 16.780 1.00 93.88 79 ARG A CA 1
ATOM 643 C C . ARG A 1 79 ? -10.949 7.558 17.184 1.00 93.88 79 ARG A C 1
ATOM 645 O O . ARG A 1 79 ? -10.837 7.292 18.376 1.00 93.88 79 ARG A O 1
ATOM 652 N N . ALA A 1 80 ? -10.611 6.706 16.219 1.00 95.06 80 ALA A N 1
ATOM 653 C CA . ALA A 1 80 ? -10.022 5.397 16.487 1.00 95.06 80 ALA A CA 1
ATOM 654 C C . ALA A 1 80 ? -8.774 5.515 17.374 1.00 95.06 80 ALA A C 1
ATOM 656 O O . ALA A 1 80 ? -8.673 4.832 18.392 1.00 95.06 80 ALA A O 1
ATOM 657 N N . ARG A 1 81 ? -7.879 6.463 17.068 1.00 96.00 81 ARG A N 1
ATOM 658 C CA . ARG A 1 81 ? -6.710 6.749 17.914 1.00 96.00 81 ARG A CA 1
ATOM 659 C C . ARG A 1 81 ? -7.079 7.255 19.308 1.00 96.00 81 ARG A C 1
ATOM 661 O O . ARG A 1 81 ? -6.462 6.835 20.278 1.00 96.00 81 ARG A O 1
ATOM 668 N N . GLN A 1 82 ? -8.084 8.124 19.427 1.00 94.69 82 GLN A N 1
ATOM 669 C CA . GLN A 1 82 ? -8.534 8.646 20.725 1.00 94.69 82 GLN A CA 1
ATOM 670 C C . GLN A 1 82 ? -9.066 7.558 21.660 1.00 94.69 82 GLN A C 1
ATOM 672 O O . GLN A 1 82 ? -8.866 7.661 22.865 1.00 94.69 82 GLN A O 1
ATOM 677 N N . ILE A 1 83 ? -9.716 6.523 21.123 1.00 93.62 83 ILE A N 1
ATOM 678 C CA . ILE A 1 83 ? -10.164 5.378 21.929 1.00 93.62 83 ILE A CA 1
ATOM 679 C C . ILE A 1 83 ? -9.069 4.314 22.116 1.00 93.62 83 ILE A C 1
ATOM 681 O O . ILE A 1 83 ? -9.325 3.270 22.707 1.00 93.62 83 ILE A O 1
ATOM 685 N N . GLY A 1 84 ? -7.857 4.564 21.612 1.00 95.31 84 GLY A N 1
ATOM 686 C CA . GLY A 1 84 ? -6.678 3.732 21.836 1.00 95.31 84 GLY A CA 1
ATOM 687 C C . GLY A 1 84 ? -6.346 2.723 20.735 1.00 95.31 84 GLY A C 1
ATOM 688 O O . GLY A 1 84 ? -5.476 1.885 20.964 1.00 95.31 84 GLY A O 1
ATOM 689 N N . VAL A 1 85 ? -6.986 2.763 19.560 1.00 96.06 85 VAL A N 1
ATOM 690 C CA . VAL A 1 85 ? -6.601 1.899 18.426 1.00 96.06 85 VAL A CA 1
ATOM 691 C C . VAL A 1 85 ? -5.223 2.313 17.903 1.00 96.06 85 VAL A C 1
ATOM 693 O O . VAL A 1 85 ? -5.007 3.472 17.542 1.00 96.06 85 VAL A O 1
ATOM 696 N N . ARG A 1 86 ? -4.302 1.349 17.834 1.00 96.19 86 ARG A N 1
ATOM 697 C CA . ARG A 1 86 ? -2.911 1.510 17.399 1.00 96.19 86 ARG A CA 1
ATOM 698 C C . ARG A 1 86 ? -2.712 0.878 16.027 1.00 96.19 86 ARG A C 1
ATOM 700 O O . ARG A 1 86 ? -2.328 -0.286 15.915 1.00 96.19 86 ARG A O 1
ATOM 707 N N . PHE A 1 87 ? -2.955 1.650 14.971 1.00 95.75 87 PHE A N 1
ATOM 708 C CA . PHE A 1 87 ? -2.698 1.205 13.595 1.00 95.75 87 PHE A CA 1
ATOM 709 C C . PHE A 1 87 ? -1.216 0.909 13.339 1.00 95.75 87 PHE A C 1
ATOM 711 O O . PHE A 1 87 ? -0.888 0.152 12.437 1.00 95.75 87 PHE A O 1
ATOM 718 N N . GLU A 1 88 ? -0.331 1.475 14.157 1.00 94.62 88 GLU A N 1
ATOM 719 C CA . GLU A 1 88 ? 1.117 1.284 14.132 1.00 94.62 88 GLU A CA 1
ATOM 720 C C . GLU A 1 88 ? 1.532 -0.169 14.421 1.00 94.62 88 GLU A C 1
ATOM 722 O O . GLU A 1 88 ? 2.649 -0.560 14.101 1.00 94.62 88 GLU A O 1
ATOM 727 N N . THR A 1 89 ? 0.631 -0.978 14.988 1.00 92.19 89 THR A N 1
ATOM 728 C CA . THR A 1 89 ? 0.865 -2.409 15.236 1.00 92.19 89 THR A CA 1
ATOM 729 C C . THR A 1 89 ? 0.811 -3.262 13.967 1.00 92.19 89 THR A C 1
ATOM 731 O O . THR A 1 89 ? 1.285 -4.390 13.990 1.00 92.19 89 THR A O 1
ATOM 734 N N . ASP A 1 90 ? 0.271 -2.746 12.857 1.00 92.19 90 ASP A N 1
ATOM 735 C CA . ASP A 1 90 ? 0.204 -3.430 11.562 1.00 92.19 90 ASP A CA 1
ATOM 736 C C . ASP A 1 90 ? 0.589 -2.451 10.445 1.00 92.19 90 ASP A C 1
ATOM 738 O O . ASP A 1 90 ? -0.173 -1.549 10.093 1.00 92.19 90 ASP A O 1
ATOM 742 N N . ALA A 1 91 ? 1.775 -2.633 9.861 1.00 90.06 91 ALA A N 1
ATOM 743 C CA . ALA A 1 91 ? 2.321 -1.731 8.845 1.00 90.06 91 ALA A CA 1
ATOM 744 C C . ALA A 1 91 ? 1.373 -1.459 7.650 1.00 90.06 91 ALA A C 1
ATOM 746 O O . ALA A 1 91 ? 1.251 -0.294 7.254 1.00 90.06 91 ALA A O 1
ATOM 747 N N . PRO A 1 92 ? 0.620 -2.444 7.112 1.00 91.38 92 PRO A N 1
ATOM 748 C CA . PRO A 1 92 ? -0.387 -2.195 6.073 1.00 91.38 92 PRO A CA 1
ATOM 749 C C . PRO A 1 92 ? -1.492 -1.235 6.514 1.00 91.38 92 PRO A C 1
ATOM 751 O O . PRO A 1 92 ? -1.886 -0.341 5.760 1.00 91.38 92 PRO A O 1
ATOM 754 N N . SER A 1 93 ? -1.981 -1.400 7.742 1.00 94.88 93 SER A N 1
ATOM 755 C CA . SER A 1 93 ? -2.980 -0.511 8.329 1.00 94.88 93 SER A CA 1
ATOM 756 C C . SER A 1 93 ? -2.410 0.894 8.528 1.00 94.88 93 SER A C 1
ATOM 758 O O . SER A 1 93 ? -3.014 1.871 8.083 1.00 94.88 93 SER A O 1
ATOM 760 N N . LEU A 1 94 ? -1.207 1.016 9.100 1.00 95.12 94 LEU A N 1
ATOM 761 C CA . LEU A 1 94 ? -0.527 2.303 9.273 1.00 95.12 94 LEU A CA 1
ATOM 762 C C . LEU A 1 94 ? -0.331 3.042 7.942 1.00 95.12 94 LEU A C 1
ATOM 764 O O . LEU A 1 94 ? -0.597 4.245 7.851 1.00 95.12 94 LEU A O 1
ATOM 768 N N . LEU A 1 95 ? 0.104 2.332 6.900 1.00 94.19 95 LEU A N 1
ATOM 769 C CA . LEU A 1 95 ? 0.307 2.891 5.568 1.00 94.19 95 LEU A CA 1
ATOM 770 C C . LEU A 1 95 ? -0.986 3.501 5.014 1.00 94.19 95 LEU A C 1
ATOM 772 O O . LEU A 1 95 ? -0.981 4.648 4.562 1.00 94.19 95 LEU A O 1
ATOM 776 N N . LYS A 1 96 ? -2.106 2.776 5.114 1.00 95.75 96 LYS A N 1
ATOM 777 C CA . LYS A 1 96 ? -3.438 3.256 4.713 1.00 95.75 96 LYS A CA 1
ATOM 778 C C . LYS A 1 96 ? -3.841 4.515 5.482 1.00 95.75 96 LYS A C 1
ATOM 780 O O . LYS A 1 96 ? -4.234 5.505 4.864 1.00 95.75 96 LYS A O 1
ATOM 785 N N . ILE A 1 97 ? -3.653 4.538 6.802 1.00 96.81 97 ILE A N 1
ATOM 786 C CA . ILE A 1 97 ? -3.947 5.720 7.630 1.00 96.81 97 ILE A CA 1
ATOM 787 C C . ILE A 1 97 ? -3.081 6.922 7.234 1.00 96.81 97 ILE A C 1
ATOM 789 O O . ILE A 1 97 ? -3.591 8.035 7.109 1.00 96.81 97 ILE A O 1
ATOM 793 N N . ARG A 1 98 ? -1.783 6.717 6.985 1.00 95.44 98 ARG A N 1
ATOM 794 C CA . ARG A 1 98 ? -0.846 7.778 6.574 1.00 95.44 98 ARG A CA 1
ATOM 795 C C . ARG A 1 98 ? -1.194 8.372 5.207 1.00 95.44 98 ARG A C 1
ATOM 797 O O . ARG A 1 98 ? -0.974 9.561 4.974 1.00 95.44 98 ARG A O 1
ATOM 804 N N . LEU A 1 99 ? -1.726 7.556 4.301 1.00 95.38 99 LEU A N 1
ATOM 805 C CA . LEU A 1 99 ? -2.121 7.975 2.956 1.00 95.38 99 LEU A CA 1
ATOM 806 C C . LEU A 1 99 ? -3.545 8.550 2.895 1.00 95.38 99 LEU A C 1
ATOM 808 O O . LEU A 1 99 ? -3.854 9.294 1.965 1.00 95.38 99 LEU A O 1
ATOM 812 N N . ALA A 1 100 ? -4.406 8.263 3.875 1.00 95.62 100 ALA A N 1
ATOM 813 C CA . ALA A 1 100 ? -5.809 8.678 3.871 1.00 95.62 100 ALA A CA 1
ATOM 814 C C . ALA A 1 100 ? -6.047 10.195 3.659 1.00 95.62 100 ALA A C 1
ATOM 816 O O . ALA A 1 100 ? -6.915 10.536 2.847 1.00 95.62 100 ALA A O 1
ATOM 817 N N . PRO A 1 101 ? -5.280 11.122 4.276 1.00 94.88 101 PRO A N 1
ATOM 818 C CA . PRO A 1 101 ? -5.485 12.564 4.083 1.00 94.88 101 PRO A CA 1
ATOM 819 C C . PRO A 1 101 ? -5.199 13.039 2.657 1.00 94.88 101 PRO A C 1
ATOM 821 O O . PRO A 1 101 ? -5.789 14.011 2.184 1.00 94.88 101 PRO A O 1
ATOM 824 N N . ARG A 1 102 ? -4.311 12.337 1.952 1.00 94.75 102 ARG A N 1
ATOM 825 C CA . ARG A 1 102 ? -3.788 12.738 0.647 1.00 94.75 102 ARG A CA 1
ATOM 826 C C . ARG A 1 102 ? -4.837 12.568 -0.448 1.00 94.75 102 ARG A C 1
ATOM 828 O O . ARG A 1 102 ? -5.681 11.668 -0.383 1.00 94.75 102 ARG A O 1
ATOM 835 N N . SER A 1 103 ? -4.776 13.428 -1.457 1.00 93.25 103 SER A N 1
ATOM 836 C CA . SER A 1 103 ? -5.495 13.243 -2.717 1.00 93.25 103 SER A CA 1
ATOM 837 C C . SER A 1 103 ? -5.015 11.983 -3.435 1.00 93.25 103 SER A C 1
ATOM 839 O O . SER A 1 103 ? -3.934 11.465 -3.161 1.00 93.25 103 SER A O 1
ATOM 841 N N . TYR A 1 104 ? -5.803 11.501 -4.393 1.00 91.56 104 TYR A N 1
ATOM 842 C CA . TYR A 1 104 ? -5.439 10.343 -5.209 1.00 91.56 104 TYR A CA 1
ATOM 843 C C . TYR A 1 104 ? -4.033 10.466 -5.824 1.00 91.56 104 TYR A C 1
ATOM 845 O O . TYR A 1 104 ? -3.208 9.565 -5.685 1.00 91.56 104 TYR A O 1
ATOM 853 N N . ARG A 1 105 ? -3.734 11.620 -6.436 1.00 93.44 105 ARG A N 1
ATOM 854 C CA . ARG A 1 105 ? -2.438 11.884 -7.070 1.00 93.44 105 ARG A CA 1
ATOM 855 C C . ARG A 1 105 ? -1.294 11.860 -6.059 1.00 93.44 105 ARG A C 1
ATOM 857 O O . ARG A 1 105 ? -0.313 11.165 -6.275 1.00 93.44 105 ARG A O 1
ATOM 864 N N . GLU A 1 106 ? -1.452 12.544 -4.929 1.00 95.25 106 GLU A N 1
ATOM 865 C CA . GLU A 1 106 ? -0.430 12.572 -3.877 1.00 95.25 106 GLU A CA 1
ATOM 866 C C . GLU A 1 106 ? -0.187 11.192 -3.258 1.00 95.25 106 GLU A C 1
ATOM 868 O O . GLU A 1 106 ? 0.945 10.873 -2.905 1.00 95.25 106 GLU A O 1
ATOM 873 N N . ARG A 1 107 ? -1.228 10.360 -3.105 1.00 94.50 107 ARG A N 1
ATOM 874 C CA . ARG A 1 107 ? -1.063 8.976 -2.631 1.00 94.50 107 ARG A CA 1
ATOM 875 C C . ARG A 1 107 ? -0.191 8.186 -3.585 1.00 94.50 107 ARG A C 1
ATOM 877 O O . ARG A 1 107 ? 0.718 7.492 -3.140 1.00 94.50 107 ARG A O 1
ATOM 884 N N . LEU A 1 108 ? -0.481 8.300 -4.877 1.00 95.94 108 LEU A N 1
ATOM 885 C CA . LEU A 1 108 ? 0.272 7.604 -5.899 1.00 95.94 108 LEU A CA 1
ATOM 886 C C . LEU A 1 108 ? 1.724 8.088 -5.948 1.00 95.94 108 LEU A C 1
ATOM 888 O O . LEU A 1 108 ? 2.632 7.262 -5.945 1.00 95.94 108 LEU A O 1
ATOM 892 N N . ASP A 1 109 ? 1.943 9.402 -5.933 1.00 95.94 109 ASP A N 1
ATOM 893 C CA . ASP A 1 109 ? 3.286 9.984 -5.956 1.00 95.94 109 ASP A CA 1
ATOM 894 C C . ASP A 1 109 ? 4.112 9.518 -4.745 1.00 95.94 109 ASP A C 1
ATOM 896 O O . ASP A 1 109 ? 5.263 9.116 -4.907 1.00 95.94 109 ASP A O 1
ATOM 900 N N . VAL A 1 110 ? 3.511 9.475 -3.547 1.00 96.25 110 VAL A N 1
ATOM 901 C CA . VAL A 1 110 ? 4.167 8.948 -2.338 1.00 96.25 110 VAL A CA 1
ATOM 902 C C . VAL A 1 110 ? 4.495 7.464 -2.474 1.00 96.25 110 VAL A C 1
ATOM 904 O O . VAL A 1 110 ? 5.626 7.078 -2.194 1.00 96.25 110 VAL A 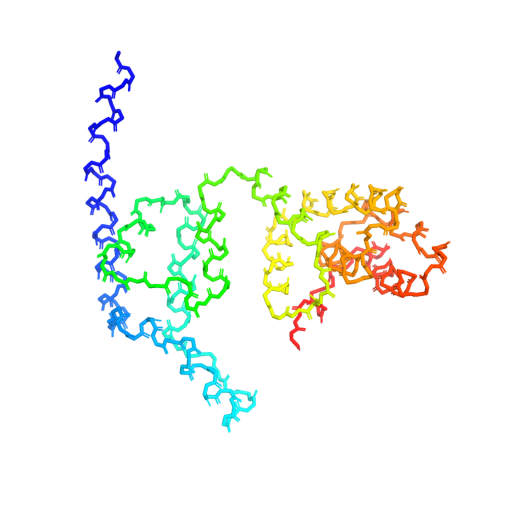O 1
ATOM 907 N N . LEU A 1 111 ? 3.544 6.634 -2.915 1.00 97.19 111 LEU A N 1
ATOM 908 C CA . LEU A 1 111 ? 3.768 5.194 -3.077 1.00 97.19 111 LEU A CA 1
ATOM 909 C C . LEU A 1 111 ? 4.912 4.914 -4.057 1.00 97.19 111 LEU A C 1
ATOM 911 O O . LEU A 1 111 ? 5.819 4.150 -3.744 1.00 97.19 111 LEU A O 1
ATOM 915 N N . ILE A 1 112 ? 4.900 5.553 -5.228 1.00 97.88 112 ILE A N 1
ATOM 916 C CA . ILE A 1 112 ? 5.936 5.355 -6.247 1.00 97.88 112 ILE A CA 1
ATOM 917 C C . ILE A 1 112 ? 7.293 5.873 -5.769 1.00 97.88 112 ILE A C 1
ATOM 919 O O . ILE A 1 112 ? 8.313 5.227 -6.013 1.00 97.88 112 ILE A O 1
ATOM 923 N N . GLU A 1 113 ? 7.327 7.008 -5.070 1.00 96.94 113 GLU A N 1
ATOM 924 C CA . GLU A 1 113 ? 8.573 7.538 -4.520 1.00 96.94 113 GLU A CA 1
ATOM 925 C C . GLU A 1 113 ? 9.159 6.614 -3.448 1.00 96.94 113 GLU A C 1
ATOM 927 O O . GLU A 1 113 ? 10.356 6.331 -3.483 1.00 96.94 113 GLU A O 1
ATOM 932 N N . GLU A 1 114 ? 8.345 6.093 -2.531 1.00 96.31 114 GLU A N 1
ATOM 933 C CA . GLU A 1 114 ? 8.816 5.169 -1.497 1.00 96.31 114 GLU A CA 1
ATOM 934 C C . GLU A 1 114 ? 9.299 3.845 -2.091 1.00 96.31 114 GLU A C 1
ATOM 936 O O . GLU A 1 114 ? 10.399 3.400 -1.758 1.00 96.31 114 GLU A O 1
ATOM 941 N N . LEU A 1 115 ? 8.556 3.268 -3.044 1.00 97.25 115 LEU A N 1
ATOM 942 C CA . LEU A 1 115 ? 8.985 2.070 -3.775 1.00 97.25 115 LEU A CA 1
ATOM 943 C C . LEU A 1 115 ? 10.310 2.298 -4.524 1.00 97.25 115 LEU A C 1
ATOM 945 O O . LEU A 1 115 ? 11.154 1.408 -4.564 1.00 97.25 115 LEU A O 1
ATOM 949 N N . SER A 1 116 ? 10.560 3.505 -5.041 1.00 96.44 116 SER A N 1
ATOM 950 C CA . SER A 1 116 ? 11.821 3.854 -5.722 1.00 96.44 116 SER A CA 1
ATOM 951 C C . SER A 1 116 ? 13.050 3.959 -4.802 1.00 96.44 116 SER A C 1
ATOM 953 O O . SER A 1 116 ? 14.172 4.172 -5.275 1.00 96.44 116 SER A O 1
ATOM 955 N N . ARG A 1 117 ? 12.847 3.846 -3.484 1.00 95.12 117 ARG A N 1
ATOM 956 C CA . ARG A 1 117 ? 13.886 3.967 -2.451 1.00 95.12 117 ARG A CA 1
ATOM 957 C C . ARG A 1 117 ? 14.075 2.685 -1.640 1.00 95.12 117 ARG A C 1
ATOM 959 O O . ARG A 1 117 ? 14.920 2.664 -0.743 1.00 95.12 117 ARG A O 1
ATOM 966 N N . VAL A 1 118 ? 13.310 1.626 -1.918 1.00 94.56 118 VAL A N 1
ATOM 967 C CA . VAL A 1 118 ? 13.391 0.389 -1.132 1.00 94.56 118 VAL A CA 1
ATOM 968 C C . VAL A 1 118 ? 14.753 -0.283 -1.300 1.00 94.56 118 VAL A C 1
ATOM 970 O O . VAL A 1 118 ? 15.292 -0.402 -2.398 1.00 94.56 118 VAL A O 1
ATOM 973 N N . LYS A 1 119 ? 15.331 -0.742 -0.190 1.00 94.06 119 LYS A N 1
ATOM 974 C CA . LYS A 1 119 ? 16.612 -1.469 -0.191 1.00 94.06 119 LYS A CA 1
ATOM 975 C C . LYS A 1 119 ? 16.442 -2.982 -0.122 1.00 94.06 119 LYS A C 1
ATOM 977 O O . LYS A 1 119 ? 17.369 -3.703 -0.452 1.00 94.06 119 LYS A O 1
ATOM 982 N N . VAL A 1 120 ? 15.272 -3.446 0.305 1.00 92.94 120 VAL A N 1
ATOM 983 C CA . VAL A 1 120 ? 14.889 -4.855 0.435 1.00 92.94 120 VAL A CA 1
ATOM 984 C C . VAL A 1 120 ? 13.395 -4.939 0.139 1.00 92.94 120 VAL A C 1
ATOM 986 O O . VAL A 1 120 ? 12.657 -4.032 0.520 1.00 92.94 120 VAL A O 1
ATOM 989 N N . ILE A 1 121 ? 12.948 -5.999 -0.536 1.00 90.69 121 ILE A N 1
ATOM 990 C CA . ILE A 1 121 ? 11.519 -6.302 -0.685 1.00 90.69 121 ILE A CA 1
ATOM 991 C C . ILE A 1 121 ? 11.124 -7.239 0.456 1.00 90.69 121 ILE A C 1
ATOM 993 O O . ILE A 1 121 ? 11.524 -8.399 0.471 1.00 90.69 121 ILE A O 1
ATOM 997 N N . ASN A 1 122 ? 10.357 -6.719 1.408 1.00 89.31 122 ASN A N 1
ATOM 998 C CA . ASN A 1 122 ? 9.733 -7.466 2.498 1.00 89.31 122 ASN A CA 1
ATOM 999 C C . ASN A 1 122 ? 8.198 -7.365 2.391 1.00 89.31 122 ASN A C 1
ATOM 1001 O O . ASN A 1 122 ? 7.674 -6.768 1.446 1.00 89.31 122 ASN A O 1
ATOM 1005 N N . ASP A 1 123 ? 7.478 -7.921 3.365 1.00 84.69 123 ASP A N 1
ATOM 1006 C CA . ASP A 1 123 ? 6.010 -7.902 3.398 1.00 84.69 123 ASP A CA 1
ATOM 1007 C C . ASP A 1 123 ? 5.432 -6.480 3.298 1.00 84.69 123 ASP A C 1
ATOM 1009 O O . ASP A 1 123 ? 4.477 -6.246 2.555 1.00 84.69 123 ASP A O 1
ATOM 1013 N N . ASP A 1 124 ? 6.044 -5.499 3.966 1.00 87.62 124 ASP A N 1
ATOM 1014 C CA . ASP A 1 124 ? 5.594 -4.103 3.924 1.00 87.62 124 ASP A CA 1
ATOM 1015 C C . ASP A 1 124 ? 5.712 -3.510 2.515 1.00 87.62 124 ASP A C 1
ATOM 1017 O O . ASP A 1 124 ? 4.812 -2.808 2.044 1.00 87.62 124 ASP A O 1
ATOM 1021 N N . VAL A 1 125 ? 6.796 -3.836 1.805 1.00 93.12 125 VAL A N 1
ATOM 1022 C CA . VAL A 1 125 ? 6.978 -3.438 0.404 1.00 93.12 125 VAL A CA 1
ATOM 1023 C C . VAL A 1 125 ? 5.952 -4.116 -0.497 1.00 93.12 125 VAL A C 1
ATOM 1025 O O . VAL A 1 125 ? 5.393 -3.447 -1.365 1.00 93.12 125 VAL A O 1
ATOM 1028 N N . TYR A 1 126 ? 5.630 -5.392 -0.277 1.00 92.06 126 TYR A N 1
ATOM 1029 C CA . TYR A 1 126 ? 4.554 -6.058 -1.018 1.00 92.06 126 TYR A CA 1
ATOM 1030 C C . TYR A 1 126 ? 3.194 -5.396 -0.793 1.00 92.06 126 TYR A C 1
ATOM 1032 O O . TYR A 1 126 ? 2.432 -5.207 -1.742 1.00 92.06 126 TYR A O 1
ATOM 1040 N N . HIS A 1 127 ? 2.910 -4.948 0.428 1.00 90.75 127 HIS A N 1
ATOM 1041 C CA . HIS A 1 127 ? 1.703 -4.182 0.715 1.00 90.75 127 HIS A CA 1
ATOM 1042 C C . HIS A 1 127 ? 1.695 -2.805 0.031 1.00 90.75 127 HIS A C 1
ATOM 1044 O O . HIS A 1 127 ? 0.656 -2.400 -0.497 1.00 90.75 127 HIS A O 1
ATOM 1050 N N . MET A 1 128 ? 2.837 -2.109 -0.035 1.00 95.06 128 MET A N 1
ATOM 1051 C CA . MET A 1 128 ? 2.972 -0.878 -0.828 1.00 95.06 128 MET A CA 1
ATOM 1052 C C . MET A 1 128 ? 2.743 -1.131 -2.324 1.00 95.06 128 MET A C 1
ATOM 1054 O O . MET A 1 128 ? 2.002 -0.377 -2.958 1.00 95.06 128 MET A O 1
ATOM 1058 N N . ILE A 1 129 ? 3.321 -2.203 -2.879 1.00 95.62 129 ILE A N 1
ATOM 1059 C CA . ILE A 1 129 ? 3.115 -2.617 -4.275 1.00 95.62 129 ILE A CA 1
ATOM 1060 C C . ILE A 1 129 ? 1.629 -2.872 -4.522 1.00 95.62 129 ILE A C 1
ATOM 1062 O O . ILE A 1 129 ? 1.071 -2.295 -5.450 1.00 95.62 129 ILE A O 1
ATOM 1066 N N . GLN A 1 130 ? 0.960 -3.657 -3.673 1.00 92.69 130 GLN A N 1
ATOM 1067 C CA . GLN A 1 130 ? -0.468 -3.947 -3.821 1.00 92.69 130 GLN A CA 1
ATOM 1068 C C . GLN A 1 130 ? -1.323 -2.673 -3.780 1.00 92.69 130 GLN A C 1
ATOM 1070 O O . GLN A 1 130 ? -2.224 -2.510 -4.601 1.00 92.69 130 GLN A O 1
ATOM 1075 N N . LEU A 1 131 ? -1.037 -1.737 -2.867 1.00 93.81 131 LEU A N 1
ATOM 1076 C CA . LEU A 1 131 ? -1.757 -0.461 -2.816 1.00 93.81 131 LEU A CA 1
ATOM 1077 C C . LEU A 1 131 ? -1.534 0.392 -4.067 1.00 93.81 131 LEU A C 1
ATOM 1079 O O . LEU A 1 131 ? -2.474 1.063 -4.498 1.00 93.81 131 LEU A O 1
ATOM 1083 N N . ALA A 1 132 ? -0.331 0.367 -4.648 1.00 95.81 132 ALA A N 1
ATOM 1084 C CA . ALA A 1 132 ? -0.046 1.049 -5.905 1.00 95.81 132 ALA A CA 1
ATOM 1085 C C . ALA A 1 132 ? -0.783 0.377 -7.074 1.00 95.81 132 ALA A C 1
ATOM 1087 O O . ALA A 1 132 ? -1.435 1.058 -7.857 1.00 95.81 132 ALA A O 1
ATOM 1088 N N . VAL A 1 133 ? -0.763 -0.956 -7.145 1.00 94.31 133 VAL A N 1
ATOM 1089 C CA . VAL A 1 133 ? -1.466 -1.753 -8.166 1.00 94.31 133 VAL A CA 1
ATOM 1090 C C . VAL A 1 133 ? -2.973 -1.512 -8.132 1.00 94.31 133 VAL A C 1
ATOM 1092 O O . VAL A 1 133 ? -3.588 -1.378 -9.186 1.00 94.31 133 VAL A O 1
ATOM 1095 N N . ASN A 1 134 ? -3.563 -1.351 -6.945 1.00 91.81 134 ASN A N 1
ATOM 1096 C CA . ASN A 1 134 ? -4.980 -1.005 -6.797 1.00 91.81 134 ASN A CA 1
ATOM 1097 C C . ASN A 1 134 ? -5.340 0.365 -7.410 1.00 91.81 134 ASN A C 1
ATOM 1099 O O . ASN A 1 134 ? -6.518 0.633 -7.630 1.00 91.81 134 ASN A O 1
ATOM 1103 N N . GLN A 1 135 ? -4.357 1.227 -7.707 1.00 92.19 135 GLN A N 1
ATOM 1104 C CA . GLN A 1 135 ? -4.571 2.475 -8.454 1.00 92.19 135 GLN A CA 1
ATOM 1105 C C . GLN A 1 135 ? -4.560 2.266 -9.985 1.00 92.19 135 GLN A C 1
ATOM 1107 O O . GLN A 1 135 ? -4.735 3.223 -10.735 1.00 92.19 135 GLN A O 1
ATOM 1112 N N . GLY A 1 136 ? -4.331 1.043 -10.474 1.00 93.44 136 GLY A N 1
ATOM 1113 C CA . GLY A 1 136 ? -4.442 0.666 -11.885 1.00 93.44 136 GLY A CA 1
ATOM 1114 C C . GLY A 1 136 ? -3.449 1.363 -12.823 1.00 93.44 136 GLY A C 1
ATOM 1115 O O . GLY A 1 136 ? -2.295 1.625 -12.477 1.00 93.44 136 GLY A O 1
ATOM 1116 N N . VAL A 1 137 ? -3.905 1.668 -14.045 1.00 95.19 137 VAL A N 1
ATOM 1117 C CA . VAL A 1 137 ? -3.097 2.265 -15.132 1.00 95.19 137 VAL A CA 1
ATOM 1118 C C . VAL A 1 137 ? -2.331 3.531 -14.705 1.00 95.19 137 VAL A C 1
ATOM 1120 O O . VAL A 1 137 ? -1.143 3.634 -15.026 1.00 95.19 137 VAL A O 1
ATOM 1123 N N . PRO A 1 138 ? -2.913 4.482 -13.941 1.00 96.94 138 PRO A N 1
ATOM 1124 C CA . PRO A 1 138 ? -2.158 5.608 -13.392 1.00 96.94 138 PRO A CA 1
ATOM 1125 C C . PRO A 1 138 ? -0.881 5.212 -12.639 1.00 96.94 138 PRO A C 1
ATOM 1127 O O . PRO A 1 138 ? 0.145 5.873 -12.825 1.00 96.94 138 PRO A O 1
ATOM 1130 N N . ALA A 1 139 ? -0.911 4.135 -11.843 1.00 97.00 139 ALA A N 1
ATOM 1131 C CA . ALA A 1 139 ? 0.272 3.663 -11.128 1.00 97.00 139 ALA A CA 1
ATOM 1132 C C . ALA A 1 139 ? 1.322 3.065 -12.044 1.00 97.00 139 ALA A C 1
ATOM 1134 O O . ALA A 1 139 ? 2.498 3.388 -11.892 1.00 97.00 139 ALA A O 1
ATOM 1135 N N . SER A 1 140 ? 0.905 2.265 -13.024 1.00 96.56 140 SER A N 1
ATOM 1136 C CA . SER A 1 140 ? 1.820 1.723 -14.029 1.00 96.56 140 SER A CA 1
ATOM 1137 C C . SER A 1 140 ? 2.567 2.841 -14.767 1.00 96.56 140 SER A C 1
ATOM 1139 O O . SER A 1 140 ? 3.798 2.862 -14.812 1.00 96.56 140 SER A O 1
ATOM 1141 N N . ARG A 1 141 ? 1.840 3.866 -15.230 1.00 97.38 141 ARG A N 1
ATOM 1142 C CA . ARG A 1 141 ? 2.426 5.047 -15.886 1.00 97.38 141 ARG A CA 1
ATOM 1143 C C . ARG A 1 141 ? 3.376 5.820 -14.965 1.00 97.38 141 ARG A C 1
ATOM 1145 O O . ARG A 1 141 ? 4.414 6.305 -15.414 1.00 97.38 141 ARG A O 1
ATOM 1152 N N . ALA A 1 142 ? 3.031 5.972 -13.686 1.00 98.12 142 ALA A N 1
ATOM 1153 C CA . ALA A 1 142 ? 3.887 6.649 -12.713 1.00 98.12 142 ALA A CA 1
ATOM 1154 C C . ALA A 1 142 ? 5.164 5.849 -12.407 1.00 98.12 142 ALA A C 1
ATOM 1156 O O . ALA A 1 142 ? 6.253 6.428 -12.408 1.00 98.12 142 ALA A O 1
ATOM 1157 N N . ALA A 1 143 ? 5.052 4.530 -12.238 1.00 98.00 143 ALA A N 1
ATOM 1158 C CA . ALA A 1 143 ? 6.182 3.622 -12.073 1.00 98.00 143 ALA A CA 1
ATOM 1159 C C . ALA A 1 143 ? 7.112 3.654 -13.296 1.00 98.00 143 ALA A C 1
ATOM 1161 O O . ALA A 1 143 ? 8.321 3.796 -13.138 1.00 98.00 143 ALA A O 1
ATOM 1162 N N . ALA A 1 144 ? 6.564 3.633 -14.515 1.00 97.62 144 ALA A N 1
ATOM 1163 C CA . ALA A 1 144 ? 7.342 3.715 -15.750 1.00 97.62 144 ALA A CA 1
ATOM 1164 C C . ALA A 1 144 ? 8.114 5.041 -15.877 1.00 97.62 144 ALA A C 1
ATOM 1166 O O . ALA A 1 144 ? 9.292 5.046 -16.243 1.00 97.62 144 ALA A O 1
ATOM 1167 N N . ARG A 1 145 ? 7.493 6.178 -15.523 1.00 97.56 145 ARG A N 1
ATOM 1168 C CA . ARG A 1 145 ? 8.199 7.473 -15.447 1.00 97.56 145 ARG A CA 1
ATOM 1169 C C . ARG A 1 145 ? 9.327 7.439 -14.416 1.00 97.56 145 ARG A C 1
ATOM 1171 O O . ARG A 1 145 ? 10.421 7.921 -14.699 1.00 97.56 145 ARG A O 1
ATOM 1178 N N . LYS A 1 146 ? 9.076 6.852 -13.243 1.00 97.56 146 LYS A N 1
ATOM 1179 C CA . LYS A 1 146 ? 10.072 6.745 -12.173 1.00 97.56 146 LYS A CA 1
ATOM 1180 C C . LYS A 1 146 ? 11.239 5.831 -12.557 1.00 97.56 146 LYS A C 1
ATOM 1182 O O . LYS A 1 146 ? 12.375 6.194 -12.285 1.00 97.56 146 LYS A O 1
ATOM 1187 N N . LEU A 1 147 ? 10.995 4.726 -13.262 1.00 96.75 147 LEU A N 1
ATOM 1188 C CA . LEU A 1 147 ? 12.052 3.863 -13.803 1.00 96.75 147 LEU A CA 1
ATOM 1189 C C . LEU A 1 147 ? 12.990 4.630 -14.745 1.00 96.75 147 LEU A C 1
ATOM 1191 O O . LEU A 1 147 ? 14.206 4.548 -14.591 1.00 96.75 147 LEU A O 1
ATOM 1195 N N . LYS A 1 148 ? 12.441 5.430 -15.671 1.00 95.75 148 LYS A N 1
ATOM 1196 C CA . LYS A 1 148 ? 13.246 6.291 -16.559 1.00 95.75 148 LYS A CA 1
ATOM 1197 C C . LYS A 1 148 ? 14.101 7.286 -15.767 1.00 95.75 148 LYS A C 1
ATOM 1199 O O . LYS A 1 148 ? 15.282 7.439 -16.059 1.00 95.75 148 LYS A O 1
ATOM 1204 N N . GLN A 1 149 ? 13.529 7.911 -14.735 1.00 95.06 149 GLN A N 1
ATOM 1205 C CA . GLN A 1 149 ? 14.276 8.797 -13.835 1.00 95.06 149 GLN A CA 1
ATOM 1206 C C . GLN A 1 149 ? 15.408 8.046 -13.114 1.00 95.06 149 GLN A C 1
ATOM 1208 O O . GLN A 1 149 ? 16.550 8.495 -13.107 1.00 95.06 149 GLN A O 1
ATOM 1213 N N . MET A 1 150 ? 15.113 6.879 -12.540 1.00 94.56 150 MET A N 1
ATOM 1214 C CA . MET A 1 150 ? 16.095 6.067 -11.818 1.00 94.56 150 MET A CA 1
ATOM 1215 C C . MET A 1 150 ? 17.235 5.581 -12.713 1.00 94.56 150 MET A C 1
ATOM 1217 O O . MET A 1 150 ? 18.352 5.416 -12.232 1.00 94.56 150 MET A O 1
ATOM 1221 N N . GLN A 1 151 ? 16.975 5.355 -14.002 1.00 91.62 151 GLN A N 1
ATOM 1222 C CA . GLN A 1 151 ? 18.018 5.025 -14.968 1.00 91.62 151 GLN A CA 1
ATOM 1223 C C . GLN A 1 151 ? 18.979 6.199 -15.196 1.00 91.62 151 GLN A C 1
ATOM 1225 O O . GLN A 1 151 ? 20.185 5.976 -15.270 1.00 91.62 151 GLN A O 1
ATOM 1230 N N . ALA A 1 152 ? 18.474 7.435 -15.256 1.00 88.75 152 ALA A N 1
ATOM 1231 C CA . ALA A 1 152 ? 19.316 8.631 -15.347 1.00 88.75 152 ALA A CA 1
ATOM 1232 C C . ALA A 1 152 ? 20.136 8.865 -14.061 1.00 88.75 152 ALA A C 1
ATOM 1234 O O . ALA A 1 152 ? 21.268 9.334 -14.117 1.00 88.75 152 ALA A O 1
ATOM 1235 N N . GLU A 1 153 ? 19.594 8.475 -12.905 1.00 88.69 153 GLU A N 1
ATOM 1236 C CA . GLU A 1 153 ? 20.201 8.635 -11.574 1.00 88.69 153 GLU A CA 1
ATOM 1237 C C . GLU A 1 153 ? 20.823 7.326 -11.038 1.00 88.69 153 GLU A C 1
ATOM 1239 O O . GLU A 1 153 ? 20.801 7.056 -9.832 1.00 88.69 153 GLU A O 1
ATOM 1244 N N . ARG A 1 154 ? 21.350 6.467 -11.924 1.00 80.31 154 ARG A N 1
ATOM 1245 C CA . ARG A 1 154 ? 21.605 5.047 -11.611 1.00 80.31 154 ARG A CA 1
ATOM 1246 C C . ARG A 1 154 ? 22.484 4.795 -10.384 1.00 80.31 154 ARG A C 1
ATOM 1248 O O . ARG A 1 154 ? 22.217 3.856 -9.641 1.00 80.31 154 ARG A O 1
ATOM 1255 N N . GLY A 1 155 ? 23.483 5.644 -10.134 1.00 74.62 155 GLY A N 1
ATOM 1256 C CA . GLY A 1 155 ? 24.403 5.501 -8.997 1.00 74.62 155 GLY A CA 1
ATOM 1257 C C . GLY A 1 155 ? 23.749 5.618 -7.613 1.00 74.62 155 GLY A C 1
ATOM 1258 O O . GLY A 1 155 ? 24.372 5.265 -6.619 1.00 74.62 155 GLY A O 1
ATOM 1259 N N . GLN A 1 156 ? 22.502 6.092 -7.531 1.00 75.25 156 GLN A N 1
ATOM 1260 C CA . GLN A 1 156 ? 21.791 6.318 -6.266 1.00 75.25 156 GLN A CA 1
ATOM 1261 C C . GLN A 1 156 ? 20.687 5.284 -5.999 1.00 75.25 156 GLN A C 1
ATOM 1263 O O . GLN A 1 156 ? 19.963 5.394 -5.007 1.00 75.25 156 GLN A O 1
ATOM 1268 N N . ARG A 1 157 ? 20.502 4.303 -6.893 1.00 83.75 157 ARG A N 1
ATOM 1269 C CA . ARG A 1 157 ? 19.325 3.424 -6.903 1.00 83.75 157 ARG A CA 1
ATOM 1270 C C . ARG A 1 157 ? 19.719 1.960 -6.766 1.00 83.75 157 ARG A C 1
ATOM 1272 O O . ARG A 1 157 ? 20.721 1.510 -7.306 1.00 83.75 157 ARG A O 1
ATOM 1279 N N . THR A 1 158 ? 18.902 1.213 -6.034 1.00 87.06 158 THR A N 1
ATOM 1280 C CA . THR A 1 158 ? 19.136 -0.195 -5.707 1.00 87.06 158 THR A CA 1
ATOM 1281 C C . THR A 1 158 ? 18.326 -1.104 -6.636 1.00 87.06 158 THR A C 1
ATOM 1283 O O . THR A 1 158 ? 17.222 -0.753 -7.061 1.00 87.06 158 THR A O 1
ATOM 1286 N N . HIS A 1 159 ? 18.826 -2.307 -6.929 1.00 89.69 159 HIS A N 1
ATOM 1287 C CA . HIS A 1 159 ? 18.078 -3.294 -7.718 1.00 89.69 159 HIS A CA 1
ATOM 1288 C C . HIS A 1 159 ? 16.684 -3.647 -7.134 1.00 89.69 159 HIS A C 1
ATOM 1290 O O . HIS A 1 159 ? 15.764 -3.852 -7.929 1.00 89.69 159 HIS A O 1
ATOM 1296 N N . PRO A 1 160 ? 16.432 -3.649 -5.801 1.00 94.06 160 PRO A N 1
ATOM 1297 C CA . PRO A 1 160 ? 15.095 -3.893 -5.254 1.00 94.06 160 PRO A CA 1
ATOM 1298 C C . PRO A 1 160 ? 14.102 -2.768 -5.556 1.00 94.06 160 PRO A C 1
ATOM 1300 O O . PRO A 1 160 ? 12.914 -3.040 -5.707 1.00 94.06 160 PRO A O 1
ATOM 1303 N N . ALA A 1 161 ? 14.566 -1.524 -5.707 1.00 95.56 161 ALA A N 1
ATOM 1304 C CA . ALA A 1 161 ? 13.709 -0.419 -6.128 1.00 95.56 161 ALA A CA 1
ATOM 1305 C C . ALA A 1 161 ? 13.229 -0.598 -7.576 1.00 95.56 161 ALA A C 1
ATOM 1307 O O . ALA A 1 161 ? 12.047 -0.407 -7.863 1.00 95.56 161 ALA A O 1
ATOM 1308 N N . PHE A 1 162 ? 14.114 -1.039 -8.479 1.00 95.88 162 PHE A N 1
ATOM 1309 C CA . PHE A 1 162 ? 13.718 -1.416 -9.841 1.00 95.88 162 PHE A CA 1
ATOM 1310 C C . PHE A 1 162 ? 12.701 -2.561 -9.816 1.00 95.88 162 PHE A C 1
ATOM 1312 O O . PHE A 1 162 ? 11.632 -2.449 -10.415 1.00 95.88 162 PHE A O 1
ATOM 1319 N N . ALA A 1 163 ? 12.991 -3.624 -9.061 1.00 95.44 163 ALA A N 1
ATOM 1320 C CA . ALA A 1 163 ? 12.103 -4.774 -8.912 1.00 95.44 163 ALA A CA 1
ATOM 1321 C C . ALA A 1 163 ? 10.701 -4.385 -8.421 1.00 95.44 163 ALA A C 1
ATOM 1323 O O . ALA A 1 163 ? 9.701 -4.857 -8.962 1.00 95.44 163 ALA A O 1
ATOM 1324 N N . ALA A 1 164 ? 10.613 -3.504 -7.423 1.00 96.44 164 ALA A N 1
ATOM 1325 C CA . ALA A 1 164 ? 9.344 -3.043 -6.881 1.00 96.44 164 ALA A CA 1
ATOM 1326 C C . ALA A 1 164 ? 8.498 -2.301 -7.929 1.00 96.44 164 ALA A C 1
ATOM 1328 O O . ALA A 1 164 ? 7.304 -2.571 -8.062 1.00 96.44 164 ALA A O 1
ATOM 1329 N N . LEU A 1 165 ? 9.112 -1.413 -8.715 1.00 97.31 165 LEU A N 1
ATOM 1330 C CA . LEU A 1 165 ? 8.409 -0.684 -9.773 1.00 97.31 165 LEU A CA 1
ATOM 1331 C C . LEU A 1 165 ? 8.017 -1.591 -10.947 1.00 97.31 165 LEU A C 1
ATOM 1333 O O . LEU A 1 165 ? 6.902 -1.463 -11.453 1.00 97.31 165 LEU A O 1
ATOM 1337 N N . PHE A 1 166 ? 8.864 -2.547 -11.343 1.00 96.19 166 PHE A N 1
ATOM 1338 C CA . PHE A 1 166 ? 8.491 -3.552 -12.344 1.00 96.19 166 PHE A CA 1
ATOM 1339 C C . PHE A 1 166 ? 7.308 -4.404 -11.880 1.00 96.19 166 PHE A C 1
ATOM 1341 O O . PHE A 1 166 ? 6.380 -4.618 -12.659 1.00 96.19 166 PHE A O 1
ATOM 1348 N N . LYS A 1 167 ? 7.282 -4.823 -10.607 1.00 95.19 167 LYS A N 1
ATOM 1349 C CA . LYS A 1 167 ? 6.141 -5.548 -10.026 1.00 95.19 167 LYS A CA 1
ATOM 1350 C C . LYS A 1 167 ? 4.847 -4.743 -10.120 1.00 95.19 167 LYS A C 1
ATOM 1352 O O . LYS A 1 167 ? 3.833 -5.320 -10.492 1.00 95.19 167 LYS A O 1
ATOM 1357 N N . VAL A 1 168 ? 4.873 -3.431 -9.856 1.00 96.00 168 VAL A N 1
ATOM 1358 C CA . VAL A 1 168 ? 3.691 -2.564 -10.035 1.00 96.00 168 VAL A CA 1
ATOM 1359 C C . VAL A 1 168 ? 3.214 -2.576 -11.488 1.00 96.00 168 VAL A C 1
ATOM 1361 O O . VAL A 1 168 ? 2.036 -2.815 -11.738 1.00 96.00 168 VAL A O 1
ATOM 1364 N N . ILE A 1 169 ? 4.116 -2.357 -12.449 1.00 95.50 169 ILE A N 1
ATOM 1365 C CA . ILE A 1 169 ? 3.765 -2.317 -13.878 1.00 95.50 169 ILE A CA 1
ATOM 1366 C C . ILE A 1 169 ? 3.192 -3.667 -14.334 1.00 95.50 169 ILE A C 1
ATOM 1368 O O . ILE A 1 169 ? 2.120 -3.711 -14.939 1.00 95.50 169 ILE A O 1
ATOM 1372 N N . GLY A 1 170 ? 3.873 -4.770 -14.017 1.00 93.56 170 GLY A N 1
ATOM 1373 C CA . GLY A 1 170 ? 3.475 -6.115 -14.440 1.00 93.56 170 GLY A CA 1
ATOM 1374 C C . GLY A 1 170 ? 2.164 -6.589 -13.830 1.00 93.56 170 GLY A C 1
ATOM 1375 O O . GLY A 1 170 ? 1.340 -7.192 -14.514 1.00 93.56 170 GLY A O 1
ATOM 1376 N N . ALA A 1 171 ? 1.935 -6.266 -12.561 1.00 92.75 171 ALA A N 1
ATOM 1377 C CA . ALA A 1 171 ? 0.684 -6.568 -11.882 1.00 92.75 171 ALA A CA 1
ATOM 1378 C C . ALA A 1 171 ? -0.509 -5.792 -12.450 1.00 92.75 171 ALA A C 1
ATOM 1380 O O . ALA A 1 171 ? -1.611 -6.330 -12.516 1.00 92.75 171 ALA A O 1
ATOM 1381 N N . VAL A 1 172 ? -0.301 -4.537 -12.861 1.00 93.00 172 VAL A N 1
ATOM 1382 C CA . VAL A 1 172 ? -1.346 -3.747 -13.528 1.00 93.00 172 VAL A CA 1
ATOM 1383 C C . VAL A 1 172 ? -1.618 -4.276 -14.940 1.00 93.00 172 VAL A C 1
ATOM 1385 O O . VAL A 1 172 ? -2.762 -4.245 -15.383 1.00 93.00 172 VAL A O 1
ATOM 1388 N N . GLY A 1 173 ? -0.595 -4.769 -15.646 1.00 91.12 173 GLY A N 1
ATOM 1389 C CA . GLY A 1 173 ? -0.754 -5.326 -16.993 1.00 91.12 173 GLY A CA 1
ATOM 1390 C C . GLY A 1 173 ? -0.947 -4.270 -18.092 1.00 91.12 173 GLY A C 1
ATOM 1391 O O . GLY A 1 173 ? -1.504 -4.573 -19.145 1.00 91.12 173 GLY A O 1
ATOM 1392 N N . ASP A 1 174 ? -0.513 -3.026 -17.862 1.00 90.88 174 ASP A N 1
ATOM 1393 C CA . ASP A 1 174 ? -0.640 -1.927 -18.830 1.00 90.88 174 ASP A CA 1
ATOM 1394 C C . ASP A 1 174 ? 0.319 -2.117 -20.021 1.00 90.88 174 ASP A C 1
ATOM 1396 O O . ASP A 1 174 ? 1.504 -1.771 -19.944 1.00 90.88 174 ASP A O 1
ATOM 1400 N N . LYS A 1 175 ? -0.212 -2.645 -21.134 1.00 93.12 175 LYS A N 1
ATOM 1401 C CA . LYS A 1 175 ? 0.531 -2.899 -22.382 1.00 93.12 175 LYS A CA 1
ATOM 1402 C C . LYS A 1 175 ? 1.273 -1.667 -22.903 1.00 93.12 175 LYS A C 1
ATOM 1404 O O . LYS A 1 175 ? 2.317 -1.819 -23.536 1.00 93.12 175 LYS A O 1
ATOM 1409 N N . GLU A 1 176 ? 0.781 -0.457 -22.630 1.00 94.00 176 GLU A N 1
ATOM 1410 C CA . GLU A 1 176 ? 1.427 0.780 -23.084 1.00 94.00 176 GLU A CA 1
ATOM 1411 C C . GLU A 1 176 ? 2.827 0.962 -22.479 1.00 94.00 176 GLU A C 1
ATOM 1413 O O . GLU A 1 176 ? 3.655 1.671 -23.050 1.00 94.00 176 GLU A O 1
ATOM 1418 N N . GLN A 1 177 ? 3.122 0.308 -21.347 1.00 95.12 177 GLN A N 1
ATOM 1419 C CA . GLN A 1 177 ? 4.446 0.361 -20.722 1.00 95.12 177 GLN A CA 1
ATOM 1420 C C . GLN A 1 177 ? 5.411 -0.711 -21.241 1.00 95.12 177 GLN A C 1
ATOM 1422 O O . GLN A 1 177 ? 6.591 -0.667 -20.885 1.00 95.12 177 GLN A O 1
ATOM 1427 N N . ALA A 1 178 ? 4.971 -1.635 -22.105 1.00 93.94 178 ALA A N 1
ATOM 1428 C CA . ALA A 1 178 ? 5.839 -2.677 -22.658 1.00 93.94 178 ALA A CA 1
ATOM 1429 C C . ALA A 1 178 ? 7.113 -2.113 -23.325 1.00 93.94 178 ALA A C 1
ATOM 1431 O O . ALA A 1 178 ? 8.186 -2.634 -23.029 1.00 93.94 178 ALA A O 1
ATOM 1432 N N . PRO A 1 179 ? 7.080 -1.015 -24.115 1.00 94.75 179 PRO A N 1
ATOM 1433 C CA . PRO A 1 179 ? 8.300 -0.425 -24.674 1.00 94.75 179 PRO A CA 1
ATOM 1434 C C . PRO A 1 179 ? 9.275 0.090 -23.608 1.00 94.75 179 PRO A C 1
ATOM 1436 O O . PRO A 1 179 ? 10.489 -0.017 -23.771 1.00 94.75 179 PRO A O 1
ATOM 1439 N N . VAL A 1 180 ? 8.758 0.634 -22.498 1.00 95.56 180 VAL A N 1
ATOM 1440 C CA . VAL A 1 180 ? 9.598 1.100 -21.385 1.00 95.56 180 VAL A CA 1
ATOM 1441 C C . VAL A 1 180 ? 10.267 -0.083 -20.701 1.00 95.56 180 VAL A C 1
ATOM 1443 O O . VAL A 1 180 ? 11.459 -0.016 -20.431 1.00 95.56 180 VAL A O 1
ATOM 1446 N N . VAL A 1 181 ? 9.535 -1.169 -20.448 1.00 95.38 181 VAL A N 1
ATOM 1447 C CA . VAL A 1 181 ? 10.099 -2.374 -19.822 1.00 95.38 181 VAL A CA 1
ATOM 1448 C C . VAL A 1 181 ? 11.089 -3.075 -20.757 1.00 95.38 181 VAL A C 1
ATOM 1450 O O . VAL A 1 181 ? 12.184 -3.422 -20.322 1.00 95.38 181 VAL A O 1
ATOM 1453 N N . ALA A 1 182 ? 10.772 -3.191 -22.049 1.00 95.25 182 ALA A N 1
ATOM 1454 C CA . ALA A 1 182 ? 11.647 -3.797 -23.053 1.00 95.25 182 ALA A CA 1
ATOM 1455 C C . ALA A 1 182 ? 12.998 -3.071 -23.186 1.00 95.25 182 ALA A C 1
ATOM 1457 O O . ALA A 1 182 ? 14.022 -3.706 -23.435 1.00 95.25 182 ALA A O 1
ATOM 1458 N N . HIS A 1 183 ? 13.034 -1.751 -22.973 1.00 95.00 183 HIS A N 1
ATOM 1459 C CA . HIS A 1 183 ? 14.283 -0.980 -22.934 1.00 95.00 183 HIS A CA 1
ATOM 1460 C C . HIS A 1 183 ? 15.249 -1.475 -21.845 1.00 95.00 183 HIS A C 1
ATOM 1462 O O . HIS A 1 183 ? 16.454 -1.547 -22.078 1.00 95.00 183 HIS A O 1
ATOM 1468 N N . PHE A 1 184 ? 14.734 -1.888 -20.683 1.00 95.38 184 PHE A N 1
ATOM 1469 C CA . PHE A 1 184 ? 15.550 -2.399 -19.576 1.00 95.38 184 PHE A CA 1
ATOM 1470 C C . PHE A 1 184 ? 16.065 -3.832 -19.780 1.00 95.38 184 PHE A C 1
ATOM 1472 O O . PHE A 1 184 ? 16.951 -4.257 -19.044 1.00 95.38 184 PHE A O 1
ATOM 1479 N N . LEU A 1 185 ? 15.613 -4.555 -20.812 1.00 95.06 185 LEU A N 1
ATOM 1480 C CA . LEU A 1 185 ? 16.218 -5.842 -21.197 1.00 95.06 185 LEU A CA 1
ATOM 1481 C C . LEU A 1 185 ? 17.654 -5.684 -21.715 1.00 95.06 185 LEU A C 1
ATOM 1483 O O . LEU A 1 185 ? 18.403 -6.652 -21.787 1.00 95.06 185 LEU A O 1
ATOM 1487 N N . LYS A 1 186 ? 18.033 -4.456 -22.085 1.00 94.38 186 LYS A N 1
ATOM 1488 C CA . LYS A 1 186 ? 19.376 -4.083 -22.546 1.00 94.38 186 LYS A CA 1
ATOM 1489 C C . LYS A 1 186 ? 20.174 -3.338 -21.469 1.00 94.38 186 LYS A C 1
ATOM 1491 O O . LYS A 1 186 ? 21.160 -2.674 -21.789 1.00 94.38 186 LYS A O 1
ATOM 1496 N N . ASP A 1 187 ? 19.717 -3.366 -20.216 1.00 93.56 187 ASP A N 1
ATOM 1497 C CA . ASP A 1 187 ? 20.420 -2.722 -19.108 1.00 93.56 187 ASP A CA 1
ATOM 1498 C C . ASP A 1 187 ? 21.779 -3.401 -18.848 1.00 93.56 187 ASP A C 1
ATOM 1500 O O . ASP A 1 187 ? 22.007 -4.537 -19.253 1.00 93.56 187 ASP A O 1
ATOM 1504 N N . ARG A 1 188 ? 22.718 -2.703 -18.198 1.00 90.81 188 ARG A N 1
ATOM 1505 C CA . ARG A 1 188 ? 24.046 -3.266 -17.880 1.00 90.81 188 ARG A CA 1
ATOM 1506 C C . ARG A 1 188 ? 24.033 -4.129 -16.619 1.00 90.81 188 ARG A C 1
ATOM 1508 O O . ARG A 1 188 ? 24.951 -4.910 -16.398 1.00 90.81 188 ARG A O 1
ATOM 1515 N N . ASP A 1 189 ? 23.027 -3.951 -15.775 1.00 91.00 189 ASP A N 1
ATOM 1516 C CA . ASP A 1 189 ? 22.869 -4.670 -14.518 1.00 91.00 189 ASP A CA 1
ATOM 1517 C C . ASP A 1 189 ? 21.986 -5.900 -14.721 1.00 91.00 189 ASP A C 1
ATOM 1519 O O . ASP A 1 189 ? 20.789 -5.786 -15.005 1.00 91.00 189 ASP A O 1
ATOM 1523 N N . GLY A 1 190 ? 22.574 -7.081 -14.529 1.00 92.25 190 GLY A N 1
ATOM 1524 C CA . GLY A 1 190 ? 21.885 -8.356 -14.713 1.00 92.25 190 GLY A CA 1
ATOM 1525 C C . GLY A 1 190 ? 20.622 -8.506 -13.859 1.00 92.25 190 GLY A C 1
ATOM 1526 O O . GLY A 1 190 ? 19.666 -9.137 -14.305 1.00 92.25 190 GLY A O 1
ATOM 1527 N N . TRP A 1 191 ? 20.554 -7.877 -12.678 1.00 92.25 191 TRP A N 1
ATOM 1528 C CA . TRP A 1 191 ? 19.340 -7.914 -11.860 1.00 92.25 191 TRP A CA 1
ATOM 1529 C C . TRP A 1 191 ? 18.208 -7.098 -12.474 1.00 92.25 191 TRP A C 1
ATOM 1531 O O . TRP A 1 191 ? 17.058 -7.529 -12.458 1.00 92.25 191 TRP A O 1
ATOM 1541 N N . VAL A 1 192 ? 18.514 -5.930 -13.035 1.00 93.69 192 VAL A N 1
ATOM 1542 C CA . VAL A 1 192 ? 17.505 -5.097 -13.699 1.00 93.69 192 VAL A CA 1
ATOM 1543 C C . VAL A 1 192 ? 17.003 -5.761 -14.978 1.00 93.69 192 VAL A C 1
ATOM 1545 O O . VAL A 1 192 ? 15.792 -5.766 -15.196 1.00 93.69 192 VAL A O 1
ATOM 1548 N N . ILE A 1 193 ? 17.891 -6.397 -15.750 1.00 94.50 193 ILE A N 1
ATOM 1549 C CA . ILE A 1 193 ? 17.504 -7.224 -16.905 1.00 94.50 193 ILE A CA 1
ATOM 1550 C C . ILE A 1 193 ? 16.551 -8.336 -16.457 1.00 94.50 193 ILE A C 1
ATOM 1552 O O . ILE A 1 193 ? 15.476 -8.484 -17.029 1.00 94.50 193 ILE A O 1
ATOM 1556 N N . TYR A 1 194 ? 16.908 -9.068 -15.398 1.00 93.25 194 TYR A N 1
ATOM 1557 C CA . TYR A 1 194 ? 16.090 -10.150 -14.852 1.00 93.25 194 TYR A CA 1
ATOM 1558 C C . TYR A 1 194 ? 14.678 -9.684 -14.465 1.00 93.25 194 TYR A C 1
ATOM 1560 O O . TYR A 1 194 ? 13.693 -10.313 -14.849 1.00 93.25 194 TYR A O 1
ATOM 1568 N N . TYR A 1 195 ? 14.544 -8.566 -13.743 1.00 92.69 195 TYR A N 1
ATOM 1569 C CA . TYR A 1 195 ? 13.223 -8.051 -13.360 1.00 92.69 195 TYR A CA 1
ATOM 1570 C C . TYR A 1 195 ? 12.416 -7.512 -14.547 1.00 92.69 195 TYR A C 1
ATOM 1572 O O . TYR A 1 195 ? 11.189 -7.637 -14.555 1.00 92.69 195 TYR A O 1
ATOM 1580 N N . ALA A 1 196 ? 13.081 -6.920 -15.540 1.00 94.38 196 ALA A N 1
ATOM 1581 C CA . ALA A 1 196 ? 12.428 -6.471 -16.761 1.00 94.38 196 ALA A CA 1
ATOM 1582 C C . ALA A 1 196 ? 11.906 -7.661 -17.580 1.00 94.38 196 ALA A C 1
ATOM 1584 O O . ALA A 1 196 ? 10.741 -7.655 -17.974 1.00 94.38 196 ALA A O 1
ATOM 1585 N N . ASP A 1 197 ? 12.723 -8.701 -17.771 1.00 92.94 197 ASP A N 1
ATOM 1586 C CA . ASP A 1 197 ? 12.369 -9.931 -18.497 1.00 92.94 197 ASP A CA 1
ATOM 1587 C C . ASP A 1 197 ? 11.157 -10.619 -17.875 1.00 92.94 197 ASP A C 1
ATOM 1589 O O . ASP A 1 197 ? 10.163 -10.908 -18.547 1.00 92.94 197 ASP A O 1
ATOM 1593 N N . GLN A 1 198 ? 11.184 -10.727 -16.547 1.00 89.69 198 GLN A N 1
ATOM 1594 C CA . GLN A 1 198 ? 10.094 -11.252 -15.747 1.00 89.69 198 GLN A CA 1
ATOM 1595 C C . GLN A 1 198 ? 8.731 -10.627 -16.071 1.00 89.69 198 GLN A C 1
ATOM 1597 O O . GLN A 1 198 ? 7.721 -11.322 -15.986 1.00 89.69 198 GLN A O 1
ATOM 1602 N N . VAL A 1 199 ? 8.684 -9.339 -16.394 1.00 90.50 199 VAL A N 1
ATOM 1603 C CA . VAL A 1 199 ? 7.433 -8.596 -16.587 1.00 90.50 199 VAL A CA 1
ATOM 1604 C C . VAL A 1 199 ? 7.129 -8.345 -18.067 1.00 90.50 199 VAL A C 1
ATOM 1606 O O . VAL A 1 199 ? 5.963 -8.249 -18.450 1.00 90.50 199 VAL A O 1
ATOM 1609 N N . CYS A 1 200 ? 8.152 -8.255 -18.917 1.00 86.94 200 CYS A N 1
ATOM 1610 C CA . CYS A 1 200 ? 8.007 -7.898 -20.325 1.00 86.94 200 CYS A CA 1
ATOM 1611 C C . CYS A 1 200 ? 7.120 -8.891 -21.082 1.00 86.94 200 CYS A C 1
ATOM 1613 O O . CYS A 1 200 ? 6.249 -8.473 -21.848 1.00 86.94 200 CYS A O 1
ATOM 1615 N N . GLY A 1 201 ? 7.299 -10.194 -20.835 1.00 79.25 201 GLY A N 1
ATOM 1616 C CA . GLY A 1 201 ? 6.480 -11.238 -21.450 1.00 79.25 201 GLY A CA 1
ATOM 1617 C C . GLY A 1 201 ? 4.990 -11.052 -21.156 1.00 79.25 201 GLY A C 1
ATOM 1618 O O . GLY A 1 201 ? 4.172 -11.059 -22.074 1.00 79.25 201 GLY A O 1
ATOM 1619 N N . ASP A 1 202 ? 4.630 -10.796 -19.901 1.00 80.00 202 ASP A N 1
ATOM 1620 C CA . ASP A 1 202 ? 3.233 -10.625 -19.493 1.00 80.00 202 ASP A CA 1
ATOM 1621 C C . ASP A 1 202 ? 2.608 -9.344 -20.062 1.00 80.00 202 ASP A C 1
ATOM 1623 O O . ASP A 1 202 ? 1.460 -9.358 -20.515 1.00 80.00 202 ASP A O 1
ATOM 1627 N N . LEU A 1 203 ? 3.380 -8.253 -20.125 1.00 85.50 203 LEU A N 1
ATOM 1628 C CA . LEU A 1 203 ? 2.928 -6.979 -20.690 1.00 85.50 203 LEU A CA 1
ATOM 1629 C C . LEU A 1 203 ? 2.685 -7.043 -22.195 1.00 85.50 203 LEU A C 1
ATOM 1631 O O . LEU A 1 203 ? 1.706 -6.471 -22.665 1.00 85.50 203 LEU A O 1
ATOM 1635 N N . LEU A 1 204 ? 3.524 -7.749 -22.957 1.00 77.62 204 LEU A N 1
ATOM 1636 C CA . LEU A 1 204 ? 3.330 -7.896 -24.406 1.00 77.62 204 LEU A CA 1
ATOM 1637 C C . LEU A 1 204 ? 2.007 -8.607 -24.731 1.00 77.62 204 LEU A C 1
ATOM 1639 O O . LEU A 1 204 ? 1.331 -8.273 -25.705 1.00 77.62 204 LEU A O 1
ATOM 1643 N N . HIS A 1 205 ? 1.577 -9.519 -23.859 1.00 73.81 205 HIS A N 1
ATOM 1644 C CA . HIS A 1 205 ? 0.289 -10.202 -23.972 1.00 73.81 205 HIS A CA 1
ATOM 1645 C C . HIS A 1 205 ? -0.843 -9.466 -23.226 1.00 73.81 205 HIS A C 1
ATOM 1647 O O . HIS A 1 205 ? -2.018 -9.765 -23.449 1.00 73.81 205 HIS A O 1
ATOM 1653 N N . GLY A 1 206 ? -0.507 -8.464 -22.398 1.00 66.69 206 GLY A N 1
ATOM 1654 C CA . GLY A 1 206 ? -1.383 -7.711 -21.479 1.00 66.69 206 GLY A CA 1
ATOM 1655 C C . GLY A 1 206 ? -2.181 -8.603 -20.565 1.00 66.69 206 GLY A C 1
ATOM 1656 O O . GLY A 1 206 ? -3.385 -8.424 -20.389 1.00 66.69 206 GLY A O 1
ATOM 1657 N N . ARG A 1 207 ? -1.489 -9.594 -20.023 1.00 72.69 207 ARG A N 1
ATOM 1658 C CA . ARG A 1 207 ? -1.993 -10.412 -18.938 1.00 72.69 207 ARG A CA 1
ATOM 1659 C C . ARG A 1 207 ? -1.490 -9.765 -17.651 1.00 72.69 207 ARG A C 1
ATOM 1661 O O . ARG A 1 207 ? -0.278 -9.632 -17.498 1.00 72.69 207 ARG A O 1
ATOM 1668 N N . PRO A 1 208 ? -2.370 -9.326 -16.742 1.00 68.06 208 PRO A N 1
ATOM 1669 C CA . PRO A 1 208 ? -1.909 -8.866 -15.446 1.00 68.06 208 PRO A CA 1
ATOM 1670 C C . PRO A 1 208 ? -1.272 -10.038 -14.692 1.00 68.06 208 PRO A C 1
ATOM 1672 O O . PRO A 1 208 ? -1.870 -11.111 -14.575 1.00 68.06 208 PRO A O 1
ATOM 1675 N N . ASN A 1 209 ? -0.054 -9.851 -14.179 1.00 67.56 209 ASN A N 1
ATOM 1676 C CA . ASN A 1 209 ? 0.643 -10.884 -13.414 1.00 67.56 209 ASN A CA 1
ATOM 1677 C C . ASN A 1 209 ? 0.375 -10.730 -11.909 1.00 67.56 209 ASN A C 1
ATOM 1679 O O . ASN A 1 209 ? 1.205 -10.228 -11.148 1.00 67.56 209 ASN A O 1
ATOM 1683 N N . TYR A 1 210 ? -0.803 -11.179 -11.470 1.00 56.38 210 TYR A N 1
ATOM 1684 C CA . TYR A 1 210 ? -1.185 -11.169 -10.052 1.00 56.38 210 TYR A CA 1
ATOM 1685 C C . TYR A 1 210 ? -0.417 -12.199 -9.203 1.00 56.38 210 TYR A C 1
ATOM 1687 O O . TYR A 1 210 ? -0.280 -12.025 -7.991 1.00 56.38 210 TYR A O 1
ATOM 1695 N N . TYR A 1 211 ? 0.141 -13.242 -9.828 1.00 47.84 211 TYR A N 1
ATOM 1696 C CA . TYR A 1 211 ? 0.844 -14.336 -9.146 1.00 47.84 211 TYR A CA 1
ATOM 1697 C C . TYR A 1 211 ? 2.223 -13.946 -8.593 1.00 47.84 211 TYR A C 1
ATOM 1699 O O . TYR A 1 211 ? 2.851 -14.738 -7.901 1.00 47.84 211 TYR A O 1
ATOM 1707 N N . ARG A 1 212 ? 2.709 -12.727 -8.869 1.00 53.59 212 ARG A N 1
ATOM 1708 C CA . ARG A 1 212 ? 4.010 -12.231 -8.375 1.00 53.59 212 ARG A CA 1
ATOM 1709 C C . ARG A 1 212 ? 3.926 -11.125 -7.322 1.00 53.59 212 ARG A C 1
ATOM 1711 O O . ARG A 1 212 ? 4.965 -10.562 -6.950 1.00 53.59 212 ARG A O 1
ATOM 1718 N N . ILE A 1 213 ? 2.712 -10.826 -6.850 1.00 53.38 213 ILE A N 1
ATOM 1719 C CA . ILE A 1 213 ? 2.449 -9.960 -5.685 1.00 53.38 213 ILE A CA 1
ATOM 1720 C C . ILE A 1 213 ? 2.170 -10.799 -4.423 1.00 53.38 213 ILE A C 1
ATOM 1722 O O . ILE A 1 213 ? 2.111 -10.260 -3.323 1.00 53.38 213 ILE A O 1
ATOM 1726 N N . THR A 1 214 ? 1.987 -12.113 -4.567 1.00 42.78 214 THR A N 1
ATOM 1727 C CA . THR A 1 214 ? 1.663 -13.022 -3.464 1.00 42.78 214 THR A CA 1
ATOM 1728 C C . THR A 1 214 ? 2.9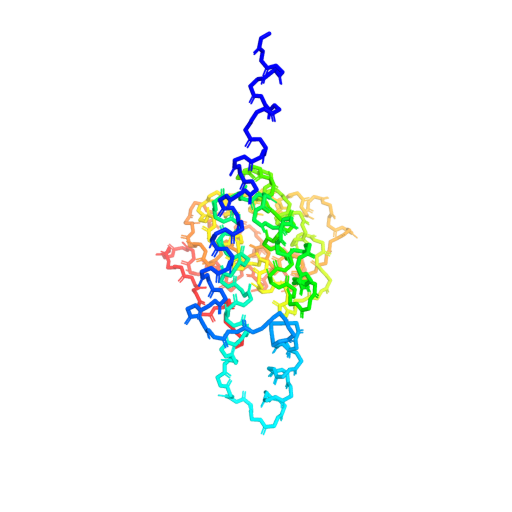18 -13.643 -2.841 1.00 42.78 214 THR A C 1
ATOM 1730 O O . THR A 1 214 ? 3.906 -13.874 -3.536 1.00 42.78 214 THR A O 1
ATOM 1733 N N . TYR A 1 215 ? 2.837 -13.810 -1.514 1.00 39.16 215 TYR A N 1
ATOM 1734 C CA . TYR A 1 215 ? 3.850 -14.283 -0.559 1.00 39.16 215 TYR A CA 1
ATOM 1735 C C . TYR A 1 215 ? 4.623 -15.534 -0.982 1.00 39.16 215 TYR A C 1
ATOM 1737 O O . TYR A 1 215 ? 3.969 -16.487 -1.465 1.00 39.16 215 TYR A O 1
#